Protein AF-A0A3T0KZZ9-F1 (afdb_monomer)

pLDDT: mean 88.9, std 12.81, range [31.3, 98.31]

Radius of gyration: 21.81 Å; Cα contacts (8 Å, |Δi|>4): 397; chains: 1; bounding box: 50×49×60 Å

Foldseek 3Di:
DVVVCQQPPPWWKFKAFLVLDTPDTHPNVVVVCVPFPSVVVVVVLVVPEDPDADKDKDQPWDDTPPAIFRIKIWGDRDNTMIMITTHHCLPQQLADLPQWDWDDPVVLVVVLVVVLVVVDQAAEAEAEDPVQDTATANSVQVSVVSCVQSPPFRYKYWYKDWDDPRFRAYPNDTFTKIKIWIFTQDDDDDDDSNWDWDQDRRGIITIHGGHDDDPPPPPD

Sequence (220 aa):
MFEFWCEYDINPLIIFNEKGHIQYCNQEAEIFLSYVNKKEVYEFVINNAPANPGIKTEFKHVKFKDFEFNGYSIGYKDDTNVGIRFFINTNTHSIELTELEEIDLSMLLNFAIEYSTLKQNITITTMFDPSIPTILVHKKALLDIIFDMLENQKEAIISTKINVGEYIKINDKKYQIIEIGIKTKPHKTIKSPYFEILNKDDGYIIKIPLIKEIDENNNT

Structure (mmCIF, N/CA/C/O backbone):
data_AF-A0A3T0KZZ9-F1
#
_entry.id   AF-A0A3T0KZZ9-F1
#
loop_
_atom_site.group_PDB
_atom_site.id
_atom_site.type_symbol
_atom_site.label_atom_id
_atom_site.label_alt_id
_atom_site.label_comp_id
_atom_site.label_asym_id
_atom_site.label_entity_id
_atom_site.label_seq_id
_atom_site.pdbx_PDB_ins_code
_atom_site.Cartn_x
_atom_site.Cartn_y
_atom_site.Cartn_z
_atom_site.occupancy
_atom_site.B_iso_or_equiv
_atom_site.auth_seq_id
_atom_site.auth_comp_id
_atom_site.auth_asym_id
_atom_site.auth_atom_id
_atom_site.pdbx_PDB_model_num
ATOM 1 N N . MET A 1 1 ? 29.201 -1.721 -11.918 1.00 73.88 1 MET A N 1
ATOM 2 C CA . MET A 1 1 ? 28.472 -0.506 -11.483 1.00 73.88 1 MET A CA 1
ATOM 3 C C . MET A 1 1 ? 27.083 -0.445 -12.108 1.00 73.88 1 MET A C 1
ATOM 5 O O . MET A 1 1 ? 26.139 -0.370 -11.351 1.00 73.88 1 MET A O 1
ATOM 9 N N . PHE A 1 2 ? 26.924 -0.533 -13.436 1.00 81.69 2 PHE A N 1
ATOM 10 C CA . PHE A 1 2 ? 25.593 -0.542 -14.076 1.00 81.69 2 PHE A CA 1
ATOM 11 C C . PHE A 1 2 ? 24.700 -1.708 -13.618 1.00 81.69 2 PHE A C 1
ATOM 13 O O . PHE A 1 2 ? 23.613 -1.467 -13.116 1.00 81.69 2 PHE A O 1
ATOM 20 N N . GLU A 1 3 ? 25.198 -2.946 -13.692 1.00 83.75 3 GLU A N 1
ATOM 21 C CA . GLU A 1 3 ? 24.460 -4.143 -13.245 1.00 83.75 3 GLU A CA 1
ATOM 22 C C . GLU A 1 3 ? 24.047 -4.061 -11.773 1.00 83.75 3 GLU A C 1
ATOM 24 O O . GLU A 1 3 ? 22.947 -4.460 -11.431 1.00 83.75 3 GLU A O 1
ATOM 29 N N . PHE A 1 4 ? 24.876 -3.453 -10.917 1.00 86.44 4 PHE A N 1
ATOM 30 C CA . PHE A 1 4 ? 24.526 -3.194 -9.518 1.00 86.44 4 PHE A CA 1
ATOM 31 C C . PHE A 1 4 ? 23.282 -2.299 -9.401 1.00 86.44 4 PHE A C 1
ATOM 33 O O . PHE A 1 4 ? 22.388 -2.593 -8.622 1.00 86.44 4 PHE A O 1
ATOM 40 N N . TRP A 1 5 ? 23.177 -1.232 -10.199 1.00 88.12 5 TRP A N 1
ATOM 41 C CA . TRP A 1 5 ? 21.977 -0.386 -10.201 1.00 88.12 5 TRP A CA 1
ATOM 42 C C . TRP A 1 5 ? 20.747 -1.101 -10.766 1.00 88.12 5 TRP A C 1
ATOM 44 O O . TRP A 1 5 ? 19.643 -0.839 -10.302 1.00 88.12 5 TRP A O 1
ATOM 54 N N . CYS A 1 6 ? 20.925 -1.993 -11.744 1.00 89.81 6 CYS A N 1
ATOM 55 C CA . CYS A 1 6 ? 19.838 -2.826 -12.263 1.00 89.81 6 CYS A CA 1
ATOM 56 C C . CYS A 1 6 ? 19.341 -3.829 -11.215 1.00 89.81 6 CYS A C 1
ATOM 58 O O . CYS A 1 6 ? 18.134 -4.009 -11.066 1.00 89.81 6 CYS A O 1
ATOM 60 N N . GLU A 1 7 ? 20.269 -4.428 -10.470 1.00 90.94 7 GLU A N 1
ATOM 61 C CA . GLU A 1 7 ? 19.987 -5.440 -9.456 1.00 90.94 7 GLU A CA 1
ATOM 62 C C . GLU A 1 7 ? 19.121 -4.902 -8.316 1.00 90.94 7 GLU A C 1
ATOM 64 O O . GLU A 1 7 ? 18.216 -5.587 -7.851 1.00 90.94 7 GLU A O 1
ATOM 69 N N . TYR A 1 8 ? 19.370 -3.652 -7.918 1.00 85.00 8 TYR A N 1
ATOM 70 C CA . TYR A 1 8 ? 18.653 -2.962 -6.844 1.00 85.00 8 TYR A CA 1
ATOM 71 C C . TYR A 1 8 ? 17.553 -2.006 -7.346 1.00 85.00 8 TYR A C 1
ATOM 73 O O . TYR A 1 8 ? 17.064 -1.172 -6.580 1.00 85.00 8 TYR A O 1
ATOM 81 N N . ASP A 1 9 ? 17.156 -2.081 -8.622 1.00 86.38 9 ASP A N 1
ATOM 82 C CA . ASP A 1 9 ? 15.969 -1.366 -9.104 1.00 86.38 9 ASP A CA 1
ATOM 83 C C . ASP A 1 9 ? 14.708 -2.018 -8.523 1.00 86.38 9 ASP A C 1
ATOM 85 O O . ASP A 1 9 ? 14.497 -3.219 -8.664 1.00 86.38 9 ASP A O 1
ATOM 89 N N . ILE A 1 10 ? 13.837 -1.207 -7.923 1.00 84.81 10 ILE A N 1
ATOM 90 C CA . ILE A 1 10 ? 12.548 -1.642 -7.359 1.00 84.81 10 ILE A CA 1
ATOM 91 C C . ILE A 1 10 ? 11.560 -2.141 -8.426 1.00 84.81 10 ILE A C 1
ATOM 93 O O . ILE A 1 10 ? 10.501 -2.674 -8.112 1.00 84.81 10 ILE A O 1
ATOM 97 N N . ASN A 1 11 ? 11.853 -1.893 -9.700 1.00 92.69 11 ASN A N 1
ATOM 98 C CA . ASN A 1 11 ? 11.039 -2.317 -10.825 1.00 92.69 11 ASN A CA 1
ATOM 99 C C . ASN A 1 11 ? 11.545 -3.664 -11.354 1.00 92.69 11 ASN A C 1
ATOM 101 O O . ASN A 1 11 ? 12.727 -3.749 -11.702 1.00 92.69 11 ASN A O 1
ATOM 105 N N . PRO A 1 12 ? 10.678 -4.686 -11.504 1.00 95.94 12 PRO A N 1
ATOM 106 C CA . PRO A 1 12 ? 11.061 -5.938 -12.141 1.00 95.94 12 PRO A CA 1
ATOM 107 C C . PRO A 1 12 ? 11.638 -5.694 -13.537 1.00 95.94 12 PRO A C 1
ATOM 109 O O . PRO A 1 12 ? 10.966 -5.140 -14.414 1.00 95.94 12 PRO A O 1
ATOM 112 N N . LEU A 1 13 ? 12.883 -6.118 -13.739 1.00 98.00 13 LEU A N 1
ATOM 113 C CA . LEU A 1 13 ? 13.616 -6.018 -14.995 1.00 98.00 13 LEU A CA 1
ATOM 114 C C . LEU A 1 13 ? 13.986 -7.423 -15.465 1.00 98.00 13 LEU A C 1
ATOM 116 O O . LEU A 1 13 ? 14.644 -8.163 -14.741 1.00 98.00 13 LEU A O 1
ATOM 120 N N . ILE A 1 14 ? 13.585 -7.782 -16.684 1.00 98.31 14 ILE A N 1
ATOM 121 C CA . ILE A 1 14 ? 13.868 -9.087 -17.291 1.00 98.31 14 ILE A CA 1
ATOM 122 C C . ILE A 1 14 ? 14.439 -8.875 -18.689 1.00 98.31 14 ILE A C 1
ATOM 124 O O . ILE A 1 14 ? 13.895 -8.097 -19.468 1.00 98.31 14 ILE A O 1
ATOM 128 N N . ILE A 1 15 ? 15.501 -9.599 -19.028 1.00 97.75 15 ILE A N 1
ATOM 129 C CA . ILE A 1 15 ? 16.064 -9.685 -20.376 1.00 97.75 15 ILE A CA 1
ATOM 130 C C . ILE A 1 15 ? 15.914 -11.121 -20.862 1.00 97.75 15 ILE A C 1
ATOM 132 O O . ILE A 1 15 ? 16.422 -12.056 -20.241 1.00 97.75 15 ILE A O 1
ATOM 136 N N . PHE A 1 16 ? 15.234 -11.286 -21.990 1.00 98.31 16 PHE A N 1
ATOM 137 C CA . PHE A 1 16 ? 15.092 -12.551 -22.692 1.00 98.31 16 PHE A CA 1
ATOM 138 C C . PHE A 1 16 ? 15.983 -12.584 -23.926 1.00 98.31 16 PHE A C 1
ATOM 140 O O . PHE A 1 16 ? 16.194 -11.553 -24.562 1.00 98.31 16 PHE A O 1
ATOM 147 N N . ASN A 1 17 ? 16.421 -13.779 -24.309 1.00 97.06 17 ASN A N 1
ATOM 148 C CA . ASN A 1 17 ? 16.940 -14.018 -25.649 1.00 97.06 17 ASN A CA 1
ATOM 149 C C . ASN A 1 17 ? 15.808 -14.299 -26.658 1.00 97.06 17 ASN A C 1
ATOM 151 O O . ASN A 1 17 ? 14.630 -14.407 -26.298 1.00 97.06 17 ASN A O 1
ATOM 155 N N . GLU A 1 18 ? 16.171 -14.509 -27.920 1.00 92.38 18 GLU A N 1
ATOM 156 C CA . GLU A 1 18 ? 15.263 -14.793 -29.037 1.00 92.38 18 GLU A CA 1
ATOM 157 C C . GLU A 1 18 ? 14.467 -16.104 -28.897 1.00 92.38 18 GLU A C 1
ATOM 159 O O . GLU A 1 18 ? 13.503 -16.339 -29.621 1.00 92.38 18 GLU A O 1
ATOM 164 N N . LYS A 1 19 ? 14.852 -16.967 -27.949 1.00 94.50 19 LYS A N 1
ATOM 165 C CA . LYS A 1 19 ? 14.177 -18.236 -27.630 1.00 94.50 19 LYS A CA 1
ATOM 166 C C . LYS A 1 19 ? 13.316 -18.147 -26.367 1.00 94.50 19 LYS A C 1
ATOM 168 O O . LYS A 1 19 ? 12.794 -19.162 -25.906 1.00 94.50 19 LYS A O 1
ATOM 173 N N . GLY A 1 20 ? 13.208 -16.966 -25.758 1.00 94.19 20 GLY A N 1
ATOM 174 C CA . GLY A 1 20 ? 12.490 -16.758 -24.500 1.00 94.19 20 GLY A CA 1
ATOM 175 C C . GLY A 1 20 ? 13.211 -17.310 -23.267 1.00 94.19 20 GLY A C 1
ATOM 176 O O . GLY A 1 20 ? 12.592 -17.542 -22.224 1.00 94.19 20 GLY A O 1
ATOM 177 N N . HIS A 1 21 ? 14.517 -17.569 -23.339 1.00 97.06 21 HIS A N 1
ATOM 178 C CA . HIS A 1 21 ? 15.335 -17.853 -22.158 1.00 97.06 21 HIS A CA 1
ATOM 179 C C . HIS A 1 21 ? 15.735 -16.546 -21.478 1.00 97.06 21 HIS A C 1
ATOM 181 O O . HIS A 1 21 ? 16.126 -15.603 -22.156 1.00 97.06 21 HIS A O 1
ATOM 187 N N . ILE A 1 22 ? 15.663 -16.503 -20.148 1.00 97.44 22 ILE A N 1
ATOM 188 C CA . ILE A 1 22 ? 16.111 -15.342 -19.378 1.00 97.44 22 ILE A CA 1
ATOM 189 C C . ILE A 1 22 ? 17.638 -15.306 -19.424 1.00 97.44 22 ILE A C 1
ATOM 191 O O . ILE A 1 22 ? 18.284 -16.284 -19.057 1.00 97.44 22 ILE A O 1
ATOM 195 N N . GLN A 1 23 ? 18.189 -14.199 -19.908 1.00 96.69 23 GLN A N 1
ATOM 196 C CA . GLN A 1 23 ? 19.617 -13.881 -19.847 1.00 96.69 23 GLN A CA 1
ATOM 197 C C . GLN A 1 23 ? 19.958 -13.116 -18.566 1.00 96.69 23 GLN A C 1
ATOM 199 O O . GLN A 1 23 ? 21.053 -13.260 -18.035 1.00 96.69 23 GLN A O 1
ATOM 204 N N . TYR A 1 24 ? 19.012 -12.314 -18.073 1.00 96.75 24 TYR A N 1
ATOM 205 C CA . TYR A 1 24 ? 19.144 -11.550 -16.840 1.00 96.75 24 TYR A CA 1
ATOM 206 C C . TYR A 1 24 ? 17.768 -11.251 -16.245 1.00 96.75 24 TYR A C 1
ATOM 208 O O . TYR A 1 24 ? 16.825 -10.947 -16.978 1.00 96.75 24 TYR A O 1
ATOM 216 N N . CYS A 1 25 ? 17.671 -11.288 -14.925 1.00 96.69 25 CYS A N 1
ATOM 217 C CA . CYS A 1 25 ? 16.593 -10.673 -14.170 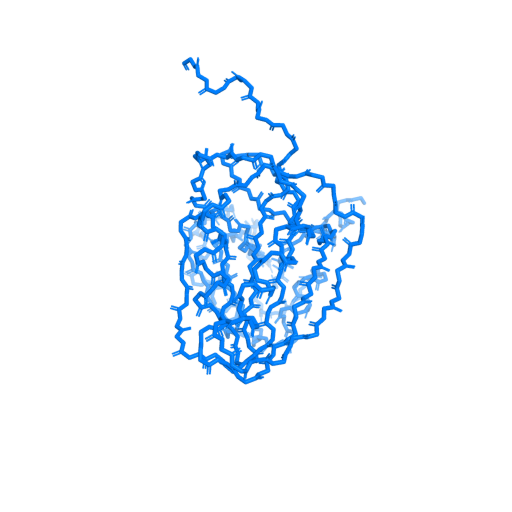1.00 96.69 25 CYS A CA 1
ATOM 218 C C . CYS A 1 25 ? 17.145 -10.147 -12.844 1.00 96.69 25 CYS A C 1
ATOM 220 O O . CYS A 1 25 ? 18.069 -10.746 -12.303 1.00 96.69 25 CYS A O 1
ATOM 222 N N . ASN A 1 26 ? 16.600 -9.036 -12.350 1.00 95.94 26 ASN A N 1
ATOM 223 C CA . ASN A 1 26 ? 16.930 -8.529 -11.016 1.00 95.94 26 ASN A CA 1
ATOM 224 C C . ASN A 1 26 ? 16.094 -9.229 -9.928 1.00 95.94 26 ASN A C 1
ATOM 226 O O . ASN A 1 26 ? 15.164 -9.976 -10.239 1.00 95.94 26 ASN A O 1
ATOM 230 N N . GLN A 1 27 ? 16.383 -8.947 -8.655 1.00 90.69 27 GLN A N 1
ATOM 231 C CA . GLN A 1 27 ? 15.726 -9.581 -7.498 1.00 90.69 27 GLN A CA 1
ATOM 232 C C . GLN A 1 27 ? 14.195 -9.473 -7.543 1.00 90.69 27 GLN A C 1
ATOM 234 O O . GLN A 1 27 ? 13.484 -10.457 -7.339 1.00 90.69 27 GLN A O 1
ATOM 239 N N . GLU A 1 28 ? 13.673 -8.295 -7.888 1.00 89.56 28 GLU A N 1
ATOM 240 C CA . GLU A 1 28 ? 12.228 -8.069 -7.998 1.00 89.56 28 GLU A CA 1
ATOM 241 C C . GLU A 1 28 ? 11.592 -8.919 -9.109 1.00 89.56 28 GLU A C 1
ATOM 243 O O . GLU A 1 28 ? 10.493 -9.460 -8.956 1.00 89.56 28 GLU A O 1
ATOM 248 N N . ALA A 1 29 ? 12.298 -9.098 -10.228 1.00 95.44 29 ALA A N 1
ATOM 249 C CA . ALA A 1 29 ? 11.864 -9.984 -11.296 1.00 95.44 29 ALA A CA 1
ATOM 250 C C . ALA A 1 29 ? 11.972 -11.472 -10.932 1.00 95.44 29 ALA A C 1
ATOM 252 O O . ALA A 1 29 ? 11.110 -12.243 -11.355 1.00 95.44 29 ALA A O 1
ATOM 253 N N . GLU A 1 30 ? 12.965 -11.892 -10.144 1.00 89.31 30 GLU A N 1
ATOM 254 C CA . GLU A 1 30 ? 13.044 -13.266 -9.626 1.00 89.31 30 GLU A CA 1
ATOM 255 C C . GLU A 1 30 ? 11.833 -13.600 -8.748 1.00 89.31 30 GLU A C 1
ATOM 257 O O . GLU A 1 30 ? 11.196 -14.641 -8.938 1.00 89.31 30 GLU A O 1
ATOM 262 N N . ILE A 1 31 ? 11.460 -12.688 -7.843 1.00 85.44 31 ILE A N 1
ATOM 263 C CA . ILE A 1 31 ? 10.264 -12.829 -7.004 1.00 85.44 31 ILE A CA 1
ATOM 264 C C . ILE A 1 31 ? 9.027 -12.936 -7.893 1.00 85.44 31 ILE A C 1
ATOM 266 O O . ILE A 1 31 ? 8.282 -13.909 -7.785 1.00 85.44 31 ILE A O 1
ATOM 270 N N . PHE A 1 32 ? 8.832 -11.996 -8.817 1.00 89.94 32 PHE A N 1
ATOM 271 C CA . PHE A 1 32 ? 7.718 -12.006 -9.766 1.00 89.94 32 PHE A CA 1
ATOM 272 C C . PHE A 1 32 ? 7.611 -13.331 -10.549 1.00 89.94 32 PHE A C 1
ATOM 274 O O . PHE A 1 32 ? 6.543 -13.951 -10.606 1.00 89.94 32 PHE A O 1
ATOM 281 N N . LEU A 1 33 ? 8.725 -13.815 -11.103 1.00 93.75 33 LEU A N 1
ATOM 282 C CA . LEU A 1 33 ? 8.785 -15.036 -11.914 1.00 93.75 33 LEU A CA 1
ATOM 283 C C . LEU A 1 33 ? 8.669 -16.331 -11.098 1.00 93.75 33 LEU A C 1
ATOM 285 O O . LEU A 1 33 ? 8.398 -17.384 -11.676 1.00 93.75 33 LEU A O 1
ATOM 289 N N . SER A 1 34 ? 8.820 -16.277 -9.772 1.00 88.06 34 SER A N 1
ATOM 290 C CA . SER A 1 34 ? 8.533 -17.424 -8.900 1.00 88.06 34 SER A CA 1
ATOM 291 C C . SER A 1 34 ? 7.031 -17.738 -8.812 1.00 88.06 34 SER A C 1
ATOM 293 O O . SER A 1 34 ? 6.650 -18.883 -8.565 1.00 88.06 34 SER A O 1
ATOM 295 N N . TYR A 1 35 ? 6.170 -16.751 -9.095 1.00 89.00 35 TYR A N 1
ATOM 296 C CA . TYR A 1 35 ? 4.712 -16.901 -9.099 1.00 89.00 35 TYR A CA 1
ATOM 297 C C . TYR A 1 35 ? 4.117 -16.889 -10.506 1.00 89.00 35 TYR A C 1
ATOM 299 O O . TYR A 1 35 ? 3.101 -17.549 -10.741 1.00 89.00 35 TYR A O 1
ATOM 307 N N . VAL A 1 36 ? 4.700 -16.142 -11.445 1.00 91.50 36 VAL A N 1
ATOM 308 C CA . VAL A 1 36 ? 4.144 -15.925 -12.789 1.00 91.50 36 VAL A CA 1
A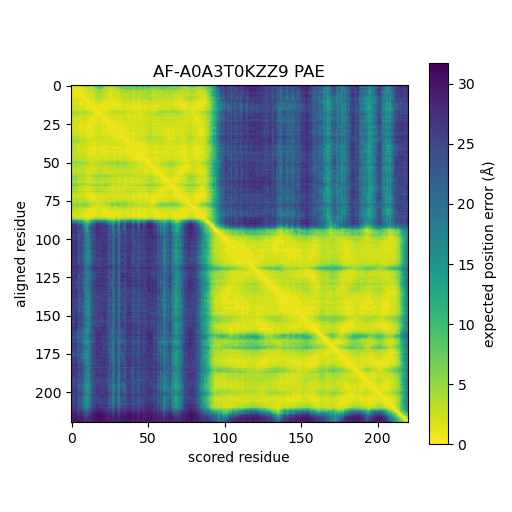TOM 309 C C . VAL A 1 36 ? 4.850 -16.787 -13.831 1.00 91.50 36 VAL A C 1
ATOM 311 O O . VAL A 1 36 ? 6.058 -16.998 -13.792 1.00 91.50 36 VAL A O 1
ATOM 314 N N . ASN A 1 37 ? 4.089 -17.309 -14.798 1.00 93.69 37 ASN A N 1
ATOM 315 C CA . ASN A 1 37 ? 4.657 -18.155 -15.838 1.00 93.69 37 ASN A CA 1
ATOM 316 C C . ASN A 1 37 ? 5.534 -17.325 -16.787 1.00 93.69 37 ASN A C 1
ATOM 318 O O . ASN A 1 37 ? 5.034 -16.498 -17.545 1.00 93.69 37 ASN A O 1
ATOM 322 N N . LYS A 1 38 ? 6.837 -17.622 -16.820 1.00 95.88 38 LYS A N 1
ATOM 323 C CA . LYS A 1 38 ? 7.804 -16.998 -17.736 1.00 95.88 38 LYS A CA 1
ATOM 324 C C . LYS A 1 38 ? 7.318 -16.935 -19.190 1.00 95.88 38 LYS A C 1
ATOM 326 O O . LYS A 1 38 ? 7.573 -15.951 -19.876 1.00 95.88 38 LYS A O 1
ATOM 331 N N . LYS A 1 39 ? 6.653 -17.989 -19.677 1.00 96.06 39 LYS A N 1
ATOM 332 C CA . LYS A 1 39 ? 6.177 -18.059 -21.065 1.00 96.06 39 LYS A CA 1
ATOM 333 C C . LYS A 1 39 ? 5.146 -16.966 -21.361 1.00 96.06 39 LYS A C 1
ATOM 335 O O . LYS A 1 39 ? 5.255 -16.309 -22.387 1.00 96.06 39 LYS A O 1
ATOM 340 N N . GLU A 1 40 ? 4.212 -16.748 -20.441 1.00 96.69 40 GLU A N 1
ATOM 341 C CA . GLU A 1 40 ? 3.184 -15.705 -20.540 1.00 96.69 40 GLU A CA 1
ATOM 342 C C . GLU A 1 40 ? 3.818 -14.307 -20.573 1.00 96.69 40 GLU A C 1
ATOM 344 O O . GLU A 1 40 ? 3.453 -13.468 -21.394 1.00 96.69 40 GLU A O 1
ATOM 349 N N . VAL A 1 41 ? 4.835 -14.081 -19.736 1.00 97.56 41 VAL A N 1
ATOM 350 C CA . VAL A 1 41 ? 5.591 -12.821 -19.718 1.00 97.56 41 VAL A CA 1
ATOM 351 C C . VAL A 1 41 ? 6.329 -12.612 -21.039 1.00 97.56 41 VAL A C 1
ATOM 353 O O . VAL A 1 41 ? 6.266 -11.529 -21.610 1.00 97.56 41 VAL A O 1
ATOM 356 N N . TYR A 1 42 ? 7.003 -13.636 -21.563 1.00 98.06 42 TYR A N 1
ATOM 357 C CA . TYR A 1 42 ? 7.717 -13.528 -22.835 1.00 98.06 42 TYR A CA 1
ATOM 358 C C . TYR A 1 42 ? 6.772 -13.246 -24.013 1.00 98.06 42 TYR A C 1
ATOM 360 O O . TYR A 1 42 ? 7.045 -12.362 -24.822 1.00 98.06 42 TYR A O 1
ATOM 368 N N . GLU A 1 43 ? 5.629 -13.933 -24.082 1.00 97.81 43 GLU A N 1
ATOM 369 C CA . GLU A 1 43 ? 4.594 -13.666 -25.090 1.00 97.81 43 GLU A CA 1
ATOM 370 C C . GLU A 1 43 ? 4.079 -12.223 -24.993 1.00 97.81 43 GLU A C 1
ATOM 372 O O . GLU A 1 43 ? 3.944 -11.541 -26.011 1.00 97.81 43 GLU A O 1
ATOM 377 N N . PHE A 1 44 ? 3.862 -11.718 -23.774 1.00 97.69 44 PHE A N 1
ATOM 378 C CA . PHE A 1 44 ? 3.517 -10.317 -23.549 1.00 97.69 44 PHE A CA 1
ATOM 379 C C . PHE A 1 44 ? 4.589 -9.362 -24.093 1.00 97.69 44 PHE A C 1
ATOM 381 O O . PHE A 1 44 ? 4.248 -8.383 -24.760 1.00 97.69 44 PHE A O 1
ATOM 388 N N . VAL A 1 45 ? 5.872 -9.650 -23.851 1.00 97.69 45 VAL A N 1
ATOM 389 C CA . VAL A 1 45 ? 6.993 -8.834 -24.339 1.00 97.69 45 VAL A CA 1
ATOM 390 C C . VAL A 1 45 ? 7.008 -8.766 -25.863 1.00 97.69 45 VAL A C 1
ATOM 392 O O . VAL A 1 45 ? 7.039 -7.670 -26.417 1.00 97.69 45 VAL A O 1
ATOM 395 N N . ILE A 1 46 ? 6.930 -9.909 -26.548 1.00 96.88 46 ILE A N 1
ATOM 396 C CA . ILE A 1 46 ? 6.973 -9.957 -28.017 1.00 96.88 46 ILE A CA 1
ATOM 397 C C . ILE A 1 46 ? 5.773 -9.235 -28.638 1.00 96.88 46 ILE A C 1
ATOM 399 O O . ILE A 1 46 ? 5.941 -8.471 -29.585 1.00 96.88 46 ILE A O 1
ATOM 403 N N . ASN A 1 47 ? 4.577 -9.402 -28.070 1.00 96.75 47 ASN A N 1
ATOM 404 C CA . ASN A 1 47 ? 3.361 -8.770 -28.588 1.00 96.75 47 ASN A CA 1
ATOM 405 C C . ASN A 1 47 ? 3.339 -7.243 -28.420 1.00 96.75 47 ASN A C 1
ATOM 407 O O . ASN A 1 47 ? 2.592 -6.563 -29.123 1.00 96.75 47 ASN A O 1
ATOM 411 N N . ASN A 1 48 ? 4.123 -6.700 -27.484 1.00 96.75 48 ASN A N 1
ATOM 412 C CA . ASN A 1 48 ? 4.109 -5.275 -27.151 1.00 96.75 48 ASN A CA 1
ATOM 413 C C . ASN A 1 48 ? 5.418 -4.546 -27.479 1.00 96.75 48 ASN A C 1
ATOM 415 O O . ASN A 1 48 ? 5.468 -3.320 -27.318 1.00 96.75 48 ASN A O 1
ATOM 419 N N . ALA A 1 49 ? 6.442 -5.259 -27.955 1.00 96.25 49 ALA A N 1
ATOM 420 C CA . ALA A 1 49 ? 7.720 -4.694 -28.371 1.00 96.25 49 ALA A CA 1
ATOM 421 C C . ALA A 1 49 ? 7.557 -3.644 -29.490 1.00 96.25 49 ALA A C 1
ATOM 423 O O . ALA A 1 49 ? 6.602 -3.702 -30.273 1.00 96.25 49 ALA A O 1
ATOM 424 N N . PRO A 1 50 ? 8.459 -2.645 -29.577 1.00 95.94 50 PRO A N 1
ATOM 425 C CA . PRO A 1 50 ? 8.472 -1.740 -30.722 1.00 95.94 50 PRO A CA 1
ATOM 426 C C . PRO A 1 50 ? 8.748 -2.505 -32.026 1.00 95.94 50 PRO A C 1
ATOM 428 O O . PRO A 1 50 ? 9.360 -3.562 -32.013 1.00 95.94 50 PRO A O 1
ATOM 431 N N . ALA A 1 51 ? 8.310 -1.968 -33.167 1.00 93.38 51 ALA A N 1
ATOM 432 C CA . ALA A 1 51 ? 8.573 -2.590 -34.471 1.00 93.38 51 ALA A CA 1
ATOM 433 C C . ALA A 1 51 ? 10.015 -2.375 -34.971 1.00 93.38 51 ALA A C 1
ATOM 435 O O . ALA A 1 51 ? 10.476 -3.092 -35.854 1.00 93.38 51 ALA A O 1
ATOM 436 N N . ASN A 1 52 ? 10.709 -1.368 -34.432 1.00 95.44 52 ASN A N 1
ATOM 437 C CA . ASN A 1 52 ? 12.091 -1.032 -34.765 1.00 95.44 52 ASN A CA 1
ATOM 438 C C . ASN A 1 52 ? 12.947 -1.014 -33.488 1.00 95.44 52 ASN A C 1
ATOM 440 O O . ASN A 1 52 ? 12.402 -0.706 -32.420 1.00 95.44 52 ASN A O 1
ATOM 444 N N . PRO A 1 53 ? 14.269 -1.265 -33.588 1.00 96.88 53 PRO A N 1
ATOM 445 C CA . PRO A 1 53 ? 15.178 -1.189 -32.450 1.00 96.88 53 PRO A CA 1
ATOM 446 C C . PRO A 1 53 ? 15.024 0.116 -31.668 1.00 96.88 53 PRO A C 1
ATOM 448 O O . PRO A 1 53 ? 14.964 1.206 -32.242 1.00 96.88 53 PRO A O 1
ATOM 451 N N . GLY A 1 54 ? 14.956 0.001 -30.347 1.00 96.06 54 GLY A N 1
ATOM 452 C CA . GLY A 1 54 ? 14.638 1.109 -29.457 1.00 96.06 54 GLY A CA 1
ATOM 453 C C . GLY A 1 54 ? 13.877 0.655 -28.220 1.00 96.06 54 GLY A C 1
ATOM 454 O O . GLY A 1 54 ? 13.815 -0.532 -27.904 1.00 96.06 54 GLY A O 1
ATOM 455 N N . ILE A 1 55 ? 13.308 1.624 -27.505 1.00 97.06 55 ILE A N 1
ATOM 456 C CA . ILE A 1 55 ? 12.508 1.400 -26.299 1.00 97.06 55 ILE A CA 1
ATOM 457 C C . ILE A 1 55 ? 11.121 1.995 -26.527 1.00 97.06 55 ILE A C 1
ATOM 459 O O . ILE A 1 55 ? 10.989 3.153 -26.921 1.00 97.06 55 ILE A O 1
ATOM 463 N N . LYS A 1 56 ? 10.090 1.203 -26.243 1.00 97.06 56 LYS A N 1
ATOM 464 C CA . LYS A 1 56 ? 8.693 1.619 -26.195 1.00 97.06 56 LYS A CA 1
ATOM 465 C C . LYS A 1 56 ? 8.221 1.576 -24.751 1.00 97.06 56 LYS A C 1
ATOM 467 O O . LYS A 1 56 ? 8.348 0.546 -24.094 1.00 97.06 56 LYS A O 1
ATOM 472 N N . THR A 1 57 ? 7.655 2.681 -24.285 1.00 95.12 57 THR A N 1
ATOM 473 C CA . THR A 1 57 ? 7.108 2.808 -22.934 1.00 95.12 57 THR A CA 1
ATOM 474 C C . THR A 1 57 ? 5.607 3.031 -23.010 1.00 95.12 57 THR A C 1
ATOM 476 O O . THR A 1 57 ? 5.157 3.928 -23.720 1.00 95.12 57 THR A O 1
ATOM 479 N N . GLU A 1 58 ? 4.842 2.240 -22.264 1.00 89.69 58 GLU A N 1
ATOM 480 C CA . GLU A 1 58 ? 3.394 2.385 -22.133 1.00 89.69 58 GLU A CA 1
ATOM 481 C C . GLU A 1 58 ? 3.002 2.491 -20.659 1.00 89.69 58 GLU A C 1
ATOM 483 O O . GLU A 1 58 ? 3.352 1.633 -19.852 1.00 89.69 58 GLU A O 1
ATOM 488 N N . PHE A 1 59 ? 2.228 3.521 -20.314 1.00 86.06 59 PHE A N 1
ATOM 489 C CA . PHE A 1 59 ? 1.604 3.682 -18.996 1.00 86.06 59 PHE A CA 1
ATOM 490 C C . PHE A 1 59 ? 0.198 3.082 -19.013 1.00 86.06 59 PHE A C 1
ATOM 492 O O . PHE A 1 59 ? -0.811 3.779 -18.920 1.00 86.06 59 PHE A O 1
ATOM 499 N N . LYS A 1 60 ? 0.146 1.771 -19.240 1.00 83.12 60 LYS A N 1
ATOM 500 C CA . LYS A 1 60 ? -1.080 0.981 -19.265 1.00 83.12 60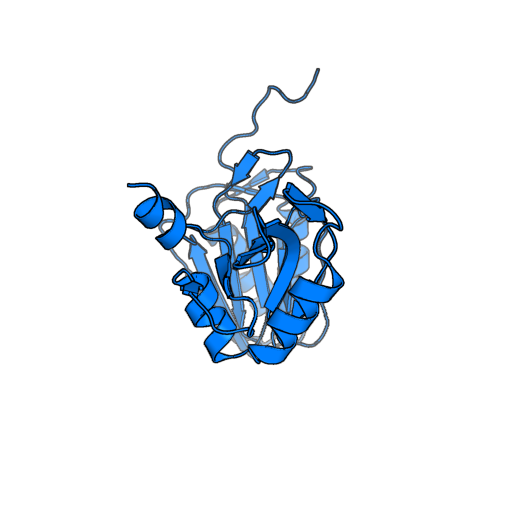 LYS A CA 1
ATOM 501 C C . LYS A 1 60 ? -1.038 -0.003 -18.108 1.00 83.12 60 LYS A C 1
ATOM 503 O O . LYS A 1 60 ? -0.025 -0.667 -17.915 1.00 83.12 60 LYS A O 1
ATOM 508 N N . HIS A 1 61 ? -2.143 -0.117 -17.377 1.00 84.38 61 HIS A N 1
ATOM 509 C CA . HIS A 1 61 ? -2.257 -1.098 -16.307 1.00 84.38 61 HIS A CA 1
ATOM 510 C C . HIS A 1 61 ? -2.122 -2.523 -16.866 1.00 84.38 61 HIS A C 1
ATOM 512 O O . HIS A 1 61 ? -2.816 -2.888 -17.821 1.00 84.38 61 HIS A O 1
ATOM 518 N N . VAL A 1 62 ? -1.232 -3.317 -16.271 1.00 89.38 62 VAL A N 1
ATOM 519 C CA . VAL A 1 62 ? -0.989 -4.718 -16.631 1.00 89.38 62 VAL A CA 1
ATOM 520 C C . VAL A 1 62 ? -1.054 -5.565 -15.374 1.00 89.38 62 VAL A C 1
ATOM 522 O O . VAL A 1 62 ? -0.488 -5.200 -14.346 1.00 89.38 62 VAL A O 1
ATOM 525 N N . LYS A 1 63 ? -1.722 -6.711 -15.478 1.00 90.00 63 LYS A N 1
ATOM 526 C CA . LYS A 1 63 ? -1.915 -7.638 -14.372 1.00 90.00 63 LYS A CA 1
ATOM 527 C C . LYS A 1 63 ? -1.456 -9.037 -14.756 1.00 90.00 63 LYS A C 1
ATOM 529 O O . LYS A 1 63 ? -1.869 -9.549 -15.793 1.00 90.00 63 LYS A O 1
ATOM 534 N N . PHE A 1 64 ? -0.658 -9.652 -13.890 1.00 89.19 64 PHE A N 1
ATOM 535 C CA . PHE A 1 64 ? -0.246 -11.050 -13.971 1.00 89.19 64 PHE A CA 1
ATOM 536 C C . PHE A 1 64 ? -0.514 -11.717 -12.623 1.00 89.19 64 PHE A C 1
ATOM 538 O O . PHE A 1 64 ? 0.204 -11.475 -11.652 1.00 89.19 64 PHE A O 1
ATOM 545 N N . LYS A 1 65 ? -1.545 -12.564 -12.547 1.00 85.94 65 LYS A N 1
ATOM 546 C CA . LYS A 1 65 ? -2.048 -13.098 -11.268 1.00 85.94 65 LYS A CA 1
ATOM 547 C C . LYS A 1 65 ? -2.315 -11.960 -10.268 1.00 85.94 65 LYS A C 1
ATOM 549 O O . LYS A 1 65 ? -3.138 -11.096 -10.561 1.00 85.94 65 LYS A O 1
ATOM 554 N N . ASP A 1 66 ? -1.610 -11.952 -9.139 1.00 79.12 66 ASP A N 1
ATOM 555 C CA . ASP A 1 66 ? -1.735 -10.963 -8.064 1.00 79.12 66 ASP A CA 1
ATOM 556 C C . ASP A 1 66 ? -0.766 -9.775 -8.220 1.00 79.12 66 ASP A C 1
ATOM 558 O O . ASP A 1 66 ? -0.791 -8.852 -7.410 1.00 79.12 66 ASP A O 1
ATOM 562 N N . PHE A 1 67 ? 0.078 -9.770 -9.261 1.00 81.50 67 PHE A N 1
ATOM 563 C CA . PHE A 1 67 ? 0.991 -8.667 -9.563 1.00 81.50 67 PHE A CA 1
ATOM 564 C C . PHE A 1 67 ? 0.327 -7.658 -10.495 1.00 81.50 67 PHE A C 1
ATOM 566 O O . PHE A 1 67 ? -0.173 -8.021 -11.562 1.00 81.50 67 PHE A O 1
ATOM 573 N N . GLU A 1 68 ? 0.376 -6.386 -10.112 1.00 84.56 68 GLU A N 1
ATOM 574 C CA . GLU A 1 68 ? -0.186 -5.269 -10.867 1.00 84.56 68 GLU A CA 1
ATOM 575 C C . GLU A 1 68 ? 0.876 -4.192 -11.114 1.00 84.56 68 GLU A C 1
ATOM 577 O O . GLU A 1 68 ? 1.594 -3.769 -10.205 1.00 84.56 68 GLU A O 1
ATOM 582 N N . PHE A 1 69 ? 0.956 -3.732 -12.360 1.00 87.38 69 PHE A N 1
ATOM 583 C CA . PHE A 1 69 ? 1.921 -2.744 -12.831 1.00 87.38 69 PHE A CA 1
ATOM 584 C C . PHE A 1 69 ? 1.191 -1.588 -13.520 1.00 87.38 69 PHE A C 1
ATOM 586 O O . PHE A 1 69 ? 0.227 -1.811 -14.251 1.00 87.38 69 PHE A O 1
ATOM 593 N N . ASN A 1 70 ? 1.666 -0.353 -13.340 1.00 85.06 70 ASN A N 1
ATOM 594 C CA . ASN A 1 70 ? 1.067 0.845 -13.959 1.00 85.06 70 ASN A CA 1
ATOM 595 C C . ASN A 1 70 ? 1.591 1.124 -15.372 1.00 85.06 70 ASN A C 1
ATOM 597 O O . ASN A 1 70 ? 1.165 2.070 -16.036 1.00 85.06 70 ASN A O 1
ATOM 601 N N . GLY A 1 71 ? 2.540 0.318 -15.826 1.00 90.00 71 GLY A N 1
ATOM 602 C CA . GLY A 1 71 ? 3.121 0.436 -17.142 1.00 90.00 71 GLY A CA 1
ATOM 603 C C . GLY A 1 71 ? 4.322 -0.469 -17.313 1.00 90.00 71 GLY A C 1
ATOM 604 O O . GLY A 1 71 ? 4.674 -1.256 -16.433 1.00 90.00 71 GLY A O 1
ATOM 605 N N . TYR A 1 72 ? 4.952 -0.343 -18.468 1.00 95.94 72 TYR A N 1
ATOM 606 C CA . TYR A 1 72 ? 6.154 -1.078 -18.816 1.00 95.94 72 TYR A CA 1
ATOM 607 C C . TYR A 1 72 ? 6.973 -0.313 -19.850 1.00 95.94 72 TYR A C 1
ATOM 609 O O . TYR A 1 72 ? 6.439 0.439 -20.668 1.00 95.94 72 TYR A O 1
ATOM 617 N N . SER A 1 73 ? 8.276 -0.572 -19.857 1.00 97.69 73 SER A N 1
ATOM 618 C CA . SER A 1 73 ? 9.149 -0.312 -20.998 1.00 97.69 73 SER A CA 1
ATOM 619 C C . SER A 1 73 ? 9.596 -1.635 -21.595 1.00 97.69 73 SER A C 1
ATOM 621 O O . SER A 1 73 ? 10.126 -2.471 -20.870 1.00 97.69 73 SER A O 1
ATOM 623 N N . ILE A 1 74 ? 9.434 -1.807 -22.905 1.00 98.31 74 ILE A N 1
ATOM 624 C CA . ILE A 1 74 ? 10.013 -2.921 -23.664 1.00 98.31 74 ILE A CA 1
ATOM 625 C C . ILE A 1 74 ? 11.015 -2.355 -24.657 1.00 98.31 74 ILE A C 1
ATOM 627 O O . ILE A 1 74 ? 10.719 -1.380 -25.347 1.00 98.31 74 ILE A O 1
ATOM 631 N N . GLY A 1 75 ? 12.191 -2.964 -24.760 1.00 97.31 75 GLY A N 1
ATOM 632 C CA . GLY A 1 75 ? 13.174 -2.527 -25.737 1.00 97.31 75 GLY A CA 1
ATOM 633 C C . GLY A 1 75 ? 14.187 -3.582 -26.128 1.00 97.31 75 GLY A C 1
ATOM 634 O O . GLY A 1 75 ? 14.422 -4.550 -25.410 1.00 97.31 75 GLY A O 1
ATOM 635 N N . TYR A 1 76 ? 14.788 -3.366 -27.289 1.00 97.50 76 TYR A N 1
ATOM 636 C CA . TYR A 1 76 ? 15.821 -4.215 -27.867 1.00 97.50 76 TYR A CA 1
ATOM 637 C C . TYR A 1 76 ? 16.739 -3.370 -28.751 1.00 97.50 76 TYR A C 1
ATOM 639 O O . TYR A 1 76 ? 16.355 -2.302 -29.236 1.00 97.50 76 TYR A O 1
ATOM 647 N N . LYS A 1 77 ? 17.977 -3.832 -28.930 1.00 95.19 77 LYS A N 1
ATOM 648 C CA . LYS A 1 77 ? 18.962 -3.199 -29.826 1.00 95.19 77 LYS A CA 1
ATOM 649 C C . LYS A 1 77 ? 19.101 -3.950 -31.149 1.00 95.19 77 LYS A C 1
ATOM 651 O O . LYS A 1 77 ? 19.421 -3.338 -32.161 1.00 95.19 77 LYS A O 1
ATOM 656 N N . ASP A 1 78 ? 18.859 -5.252 -31.108 1.00 93.38 78 ASP A N 1
ATOM 657 C CA . ASP A 1 78 ? 18.974 -6.210 -32.199 1.00 93.38 78 ASP A CA 1
ATOM 658 C C . ASP A 1 78 ? 18.059 -7.414 -31.904 1.00 93.38 78 ASP A C 1
ATOM 660 O O . ASP A 1 78 ? 17.390 -7.455 -30.868 1.00 93.38 78 ASP A O 1
ATOM 664 N N . ASP A 1 79 ? 18.047 -8.399 -32.798 1.00 89.69 79 ASP A N 1
ATOM 665 C CA . ASP A 1 79 ? 17.156 -9.560 -32.713 1.00 89.69 79 ASP A CA 1
ATOM 666 C C . ASP A 1 79 ? 17.634 -10.637 -31.720 1.00 89.69 79 ASP A C 1
ATOM 668 O O . ASP A 1 79 ? 17.065 -11.726 -31.674 1.00 89.69 79 ASP A O 1
ATOM 672 N N . THR A 1 80 ? 18.686 -10.376 -30.933 1.00 95.44 80 THR A N 1
ATOM 673 C CA . THR A 1 80 ? 19.229 -11.361 -29.982 1.00 95.44 80 THR A CA 1
ATOM 674 C C . THR A 1 80 ? 18.609 -11.250 -28.600 1.00 95.44 80 THR A C 1
ATOM 676 O O . THR A 1 80 ? 18.432 -12.263 -27.929 1.00 95.44 80 THR A O 1
ATOM 679 N N . ASN A 1 81 ? 18.282 -10.033 -28.155 1.00 96.81 81 ASN A N 1
ATOM 680 C CA . ASN A 1 81 ? 17.824 -9.785 -26.793 1.00 96.81 81 ASN A CA 1
ATOM 681 C C . ASN A 1 81 ? 16.704 -8.753 -26.745 1.00 96.81 81 ASN A C 1
ATOM 683 O O . ASN A 1 81 ? 16.821 -7.666 -27.308 1.00 96.81 81 ASN A O 1
ATOM 687 N N . VAL A 1 82 ? 15.669 -9.054 -25.963 1.00 97.88 82 VAL A N 1
ATOM 688 C CA . VAL A 1 82 ? 14.572 -8.134 -25.659 1.00 97.88 82 VAL A CA 1
ATOM 689 C C . VAL A 1 82 ? 14.392 -8.017 -24.152 1.00 97.88 82 VAL A C 1
ATOM 691 O O . VAL A 1 82 ? 14.324 -9.012 -23.430 1.00 97.88 82 VAL A O 1
ATOM 694 N N . GLY A 1 83 ? 14.348 -6.781 -23.668 1.00 97.69 83 GLY A N 1
ATOM 695 C CA . GLY A 1 83 ? 14.172 -6.457 -22.262 1.00 97.69 83 GLY A CA 1
ATOM 696 C C . GLY A 1 83 ? 12.785 -5.906 -21.973 1.00 97.69 83 GLY A C 1
ATOM 697 O O . GLY A 1 83 ? 12.216 -5.188 -22.796 1.00 97.69 83 GLY A O 1
ATOM 698 N N . ILE A 1 84 ? 12.278 -6.191 -20.779 1.00 98.25 84 ILE A N 1
ATOM 699 C CA . ILE A 1 84 ? 11.114 -5.534 -20.195 1.00 98.25 84 ILE A CA 1
ATOM 700 C C . ILE A 1 84 ? 11.431 -5.035 -18.791 1.00 98.25 84 ILE A C 1
ATOM 702 O O . ILE A 1 84 ? 12.007 -5.758 -17.983 1.00 98.25 84 ILE A O 1
ATOM 706 N N . ARG A 1 85 ? 11.020 -3.802 -18.504 1.00 97.69 85 ARG A N 1
ATOM 707 C CA . ARG A 1 85 ? 10.995 -3.216 -17.164 1.00 97.69 85 ARG A CA 1
ATOM 708 C C . ARG A 1 85 ? 9.552 -2.887 -16.819 1.00 97.69 85 ARG A C 1
ATOM 710 O O . ARG A 1 85 ? 8.961 -2.035 -17.481 1.00 97.69 85 ARG A O 1
ATOM 717 N N . PHE A 1 86 ? 8.987 -3.552 -15.822 1.00 95.56 86 PHE A N 1
ATOM 718 C CA . PHE A 1 86 ? 7.638 -3.263 -15.343 1.00 95.56 86 PHE A CA 1
ATOM 719 C C . PHE A 1 86 ? 7.658 -2.115 -14.346 1.00 95.56 86 PHE A C 1
ATOM 721 O O . PHE A 1 86 ? 8.489 -2.097 -13.449 1.00 95.56 86 PHE A O 1
ATOM 728 N N . PHE A 1 87 ? 6.729 -1.173 -14.467 1.00 90.81 87 PHE A N 1
ATOM 729 C CA . PHE A 1 87 ? 6.597 -0.102 -13.490 1.00 90.81 87 PHE A CA 1
ATOM 730 C C . PHE A 1 87 ? 5.683 -0.556 -12.374 1.00 90.81 87 PHE A C 1
ATOM 732 O O . PHE A 1 87 ? 4.465 -0.660 -12.563 1.00 90.81 87 PHE A O 1
ATOM 739 N N . ILE A 1 88 ? 6.283 -0.828 -11.216 1.00 81.31 88 ILE A N 1
ATOM 740 C CA . ILE A 1 88 ? 5.511 -1.131 -10.018 1.00 81.31 88 ILE A CA 1
ATOM 741 C C . ILE A 1 88 ? 4.537 0.004 -9.751 1.00 81.31 88 ILE A C 1
ATOM 743 O O . ILE A 1 88 ? 4.780 1.171 -10.083 1.00 81.31 88 ILE A O 1
ATOM 747 N N . ASN A 1 89 ? 3.408 -0.360 -9.165 1.00 65.19 89 ASN A N 1
ATOM 748 C CA . ASN A 1 89 ? 2.425 0.607 -8.753 1.00 65.19 89 ASN A CA 1
ATOM 749 C C . ASN A 1 89 ? 3.003 1.479 -7.623 1.00 65.19 89 ASN A C 1
ATOM 751 O O . ASN A 1 89 ? 2.829 1.196 -6.442 1.00 65.19 89 ASN A O 1
ATOM 755 N N . THR A 1 90 ? 3.704 2.561 -7.968 1.00 51.03 90 THR A N 1
ATOM 756 C CA . THR A 1 90 ? 3.848 3.691 -7.054 1.00 51.03 90 THR A CA 1
ATOM 757 C C . THR A 1 90 ? 2.527 4.420 -7.140 1.00 51.03 90 THR A C 1
ATOM 759 O O . THR A 1 90 ? 2.388 5.324 -7.962 1.00 51.03 90 THR A O 1
ATOM 762 N N . ASN A 1 91 ? 1.533 3.938 -6.403 1.00 46.78 91 ASN A N 1
ATOM 763 C CA . ASN A 1 91 ? 0.200 4.508 -6.375 1.00 46.78 91 ASN A CA 1
ATOM 764 C C . ASN A 1 91 ? 0.285 6.047 -6.372 1.00 46.78 91 ASN A C 1
ATOM 766 O O . ASN A 1 91 ? 0.607 6.665 -5.355 1.00 46.78 91 ASN A O 1
ATOM 770 N N . THR A 1 92 ? 0.015 6.676 -7.518 1.00 45.41 92 THR A N 1
ATOM 771 C CA . THR A 1 92 ? -0.336 8.093 -7.578 1.00 45.41 92 THR A CA 1
ATOM 772 C C . THR A 1 92 ? -1.805 8.146 -7.219 1.00 45.41 92 THR A C 1
ATOM 774 O O . THR A 1 92 ? -2.666 8.316 -8.079 1.00 45.41 92 THR A O 1
ATOM 777 N N . HIS A 1 93 ? -2.106 7.882 -5.951 1.00 52.44 93 HIS A N 1
ATOM 778 C CA . HIS A 1 93 ? -3.420 8.206 -5.443 1.00 52.44 93 HIS A CA 1
ATOM 779 C C . HIS A 1 93 ? -3.553 9.726 -5.510 1.00 52.44 93 HIS A C 1
ATOM 781 O O . HIS A 1 93 ? -2.686 10.453 -5.021 1.00 52.44 93 HIS A O 1
ATOM 787 N N . SER A 1 94 ? -4.639 10.211 -6.108 1.00 56.88 94 SER A N 1
ATOM 788 C CA . SER A 1 94 ? -5.105 11.575 -5.885 1.00 56.88 94 SER A CA 1
ATOM 789 C C . SER A 1 94 ? -5.639 11.650 -4.453 1.00 56.88 94 SER A C 1
ATOM 791 O O . SER A 1 94 ? -6.846 11.637 -4.236 1.00 56.88 94 SER A O 1
ATOM 793 N N . ILE A 1 95 ? -4.734 11.598 -3.474 1.00 71.31 95 ILE A N 1
ATOM 794 C CA . ILE A 1 95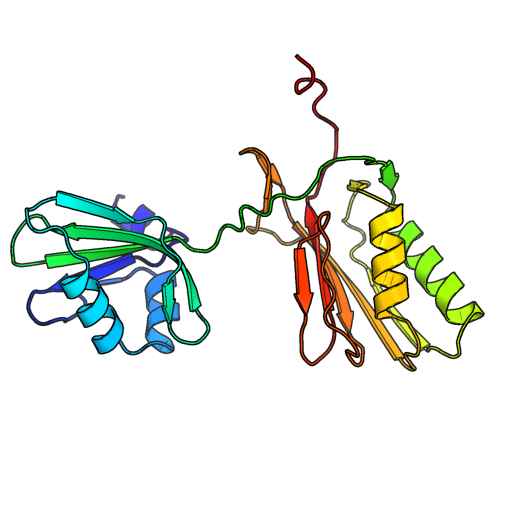 ? -5.071 11.861 -2.080 1.00 71.31 95 ILE A CA 1
ATOM 795 C C . ILE A 1 95 ? -5.309 13.358 -1.962 1.00 71.31 95 ILE A C 1
ATOM 797 O O . ILE A 1 95 ? -4.425 14.162 -2.269 1.00 71.31 95 ILE A O 1
ATOM 801 N N . GLU A 1 96 ? -6.506 13.724 -1.529 1.00 79.50 96 GLU A N 1
ATOM 802 C CA . GLU A 1 96 ? -6.836 15.113 -1.247 1.00 79.50 96 GLU A CA 1
ATOM 803 C C . GLU A 1 96 ? -6.111 15.564 0.031 1.00 79.50 96 GLU A C 1
ATOM 805 O O . GLU A 1 96 ? -6.293 14.996 1.107 1.00 79.50 96 GLU A O 1
ATOM 810 N N . LEU A 1 97 ? -5.263 16.590 -0.086 1.00 81.69 97 LEU A N 1
ATOM 811 C CA . LEU A 1 97 ? -4.561 17.219 1.039 1.00 81.69 97 LEU A CA 1
ATOM 812 C C . LEU A 1 97 ? -5.285 18.497 1.469 1.00 81.69 97 LEU A C 1
ATOM 814 O O . LEU A 1 97 ? -4.741 19.597 1.392 1.00 81.69 97 LEU A O 1
ATOM 818 N N . THR A 1 98 ? -6.538 18.347 1.884 1.00 83.94 98 THR A N 1
ATOM 819 C CA . THR A 1 98 ? -7.397 19.437 2.362 1.00 83.94 98 THR A CA 1
ATOM 820 C C . THR A 1 98 ? -7.778 19.213 3.819 1.00 83.94 98 THR A C 1
ATOM 822 O O . THR A 1 98 ? -7.801 18.076 4.282 1.00 83.94 98 THR A O 1
ATOM 825 N N . GLU A 1 99 ? -8.088 20.298 4.536 1.00 87.56 99 GLU A N 1
ATOM 826 C CA . GLU A 1 99 ? -8.576 20.242 5.928 1.00 87.56 99 GLU A CA 1
ATOM 827 C C . GLU A 1 99 ? -7.646 19.446 6.868 1.00 87.56 99 GLU A C 1
ATOM 829 O O . GLU A 1 99 ? -8.089 18.680 7.725 1.00 87.56 99 GLU A O 1
ATOM 834 N N . LEU A 1 100 ? -6.331 19.602 6.678 1.00 91.88 100 LEU A N 1
ATOM 835 C CA . LEU A 1 100 ? -5.333 18.921 7.494 1.00 91.88 100 LEU A CA 1
ATOM 836 C C . LEU A 1 100 ? -5.233 19.569 8.878 1.00 91.88 100 LEU A C 1
ATOM 838 O O . LEU A 1 100 ? -5.038 20.777 9.001 1.00 91.88 100 LEU A O 1
ATOM 842 N N . GLU A 1 101 ? -5.304 18.738 9.911 1.00 92.06 101 GLU A N 1
ATOM 843 C CA . GLU A 1 101 ? -5.112 19.119 11.306 1.00 92.06 101 GLU A CA 1
ATOM 844 C C . GLU A 1 101 ? -3.911 18.368 11.881 1.00 92.06 101 GLU A C 1
ATOM 846 O O . GLU A 1 101 ? -3.709 17.188 11.576 1.00 92.06 101 GLU A O 1
ATOM 851 N N . GLU A 1 102 ? -3.128 19.037 12.729 1.00 95.38 102 GLU A N 1
ATOM 852 C CA . GLU A 1 102 ? -2.061 18.376 13.478 1.00 95.38 102 GLU A CA 1
ATOM 853 C C . GLU A 1 102 ? -2.676 17.494 14.568 1.00 95.38 102 GLU A C 1
ATOM 855 O O . GLU A 1 102 ? -3.509 17.941 15.363 1.00 95.38 102 GLU A O 1
ATOM 860 N N . ILE A 1 103 ? -2.266 16.229 14.607 1.00 94.88 103 ILE A N 1
ATOM 861 C CA . ILE A 1 103 ? -2.724 15.262 15.600 1.00 94.88 103 ILE A CA 1
ATOM 862 C C . ILE A 1 103 ? -1.561 14.478 16.204 1.00 94.88 103 ILE A C 1
ATOM 864 O O . ILE A 1 103 ? -0.557 14.198 15.547 1.00 94.88 103 ILE A O 1
ATOM 868 N N . ASP A 1 104 ? -1.767 14.022 17.437 1.00 95.56 104 ASP A N 1
ATOM 869 C CA . ASP A 1 104 ? -1.115 12.828 17.966 1.00 95.56 104 ASP A CA 1
ATOM 870 C C . ASP A 1 104 ? -1.974 11.613 17.583 1.00 95.56 104 ASP A C 1
ATOM 872 O O . ASP A 1 104 ? -3.126 11.480 18.016 1.00 95.56 104 ASP A O 1
ATOM 876 N N . LEU A 1 105 ? -1.426 10.734 16.737 1.00 96.00 105 LEU A N 1
ATOM 877 C CA . LEU A 1 105 ? -2.157 9.576 16.226 1.00 96.00 105 LEU A CA 1
ATOM 878 C C . LEU A 1 105 ? -2.589 8.622 17.348 1.00 96.00 105 LEU A C 1
ATOM 880 O O . LEU A 1 105 ? -3.691 8.075 17.296 1.00 96.00 105 LEU A O 1
ATOM 884 N N . SER A 1 106 ? -1.757 8.440 18.374 1.00 94.88 106 SER A N 1
ATOM 885 C CA . SER A 1 106 ? -2.069 7.551 19.493 1.00 94.88 106 SER A CA 1
ATOM 886 C C . SER A 1 106 ? -3.237 8.092 20.320 1.00 94.88 106 SER A C 1
ATOM 888 O O . SER A 1 106 ? -4.148 7.340 20.666 1.00 94.88 106 SER A O 1
ATOM 890 N N . MET A 1 107 ? -3.272 9.407 20.559 1.00 95.94 107 MET A N 1
ATOM 891 C CA . MET A 1 107 ? -4.382 10.056 21.257 1.00 95.94 107 MET A CA 1
ATOM 892 C C . MET A 1 107 ? -5.684 9.960 20.459 1.00 95.94 107 MET A C 1
ATOM 894 O O . MET A 1 107 ? -6.728 9.649 21.034 1.00 95.94 107 MET A O 1
ATOM 898 N N . LEU A 1 108 ? -5.633 10.178 19.140 1.00 97.44 108 LEU A N 1
ATOM 899 C CA . LEU A 1 108 ? -6.817 10.065 18.284 1.00 97.44 108 LEU A CA 1
ATOM 900 C C . LEU A 1 108 ? -7.384 8.637 18.282 1.00 97.44 108 LEU A C 1
ATOM 902 O O . LEU A 1 108 ? -8.597 8.453 18.388 1.00 97.44 108 LEU A O 1
ATOM 906 N N . LEU A 1 109 ? -6.513 7.628 18.187 1.00 97.69 109 LEU A N 1
ATOM 907 C CA . LEU A 1 109 ? -6.918 6.224 18.226 1.00 97.69 109 LEU A CA 1
ATOM 908 C C . LEU A 1 109 ? -7.494 5.838 19.588 1.00 97.69 109 LEU A C 1
ATOM 910 O O . LEU A 1 109 ? -8.536 5.188 19.631 1.00 97.69 109 LEU A O 1
ATOM 914 N N . ASN A 1 110 ? -6.878 6.275 20.688 1.00 97.19 110 ASN A N 1
ATOM 915 C CA . ASN A 1 110 ? -7.419 6.052 22.031 1.00 97.19 110 ASN A CA 1
ATOM 916 C C . ASN A 1 110 ? -8.822 6.648 22.175 1.00 97.19 110 ASN A C 1
ATOM 918 O O . ASN A 1 110 ? -9.729 5.954 22.626 1.00 97.19 110 ASN A O 1
ATOM 922 N N . PHE A 1 111 ? -9.038 7.875 21.695 1.00 97.50 111 PHE A N 1
ATOM 923 C CA . PHE A 1 111 ? -10.371 8.475 21.668 1.00 97.50 111 PHE A CA 1
ATOM 924 C C . PHE A 1 111 ? -11.376 7.620 20.880 1.00 97.50 111 PHE A C 1
ATOM 926 O O . PHE A 1 111 ? -12.478 7.354 21.362 1.00 97.50 111 PHE A O 1
ATOM 933 N N . ALA A 1 112 ? -11.009 7.152 19.682 1.00 97.50 112 ALA A N 1
ATOM 934 C CA . ALA A 1 112 ? -11.896 6.324 18.867 1.00 97.50 112 ALA A CA 1
ATOM 935 C C . ALA A 1 112 ? -12.235 4.980 19.543 1.00 97.50 112 ALA A C 1
ATOM 937 O O . ALA A 1 112 ? -13.372 4.504 19.465 1.00 97.50 112 ALA A O 1
ATOM 938 N N . ILE A 1 113 ? -11.265 4.385 20.240 1.00 97.12 113 ILE A N 1
ATOM 939 C CA . ILE A 1 113 ? -11.423 3.147 21.013 1.00 97.12 113 ILE A CA 1
ATOM 940 C C . ILE A 1 113 ? -12.359 3.365 22.200 1.00 97.12 113 ILE A C 1
ATOM 942 O O . ILE A 1 113 ? -13.313 2.606 22.376 1.00 97.12 113 ILE A O 1
ATOM 946 N N . GLU A 1 114 ? -12.124 4.408 22.994 1.00 97.00 114 GLU A N 1
ATOM 947 C CA . GLU A 1 114 ? -12.965 4.761 24.142 1.00 97.00 114 GLU A CA 1
ATOM 948 C C . GLU A 1 114 ? -14.404 5.023 23.696 1.00 97.00 114 GLU A C 1
ATOM 950 O O . GLU A 1 114 ? -15.349 4.462 24.248 1.00 97.00 114 GLU A O 1
ATOM 955 N N . TYR A 1 115 ? -14.587 5.799 22.628 1.00 96.44 115 TYR A N 1
ATOM 956 C CA . TYR A 1 115 ? -15.908 6.058 22.071 1.00 96.44 115 TYR A CA 1
ATOM 957 C C . TYR A 1 115 ? -16.607 4.768 21.612 1.00 96.44 115 TYR A C 1
ATOM 959 O O . TYR A 1 115 ? -17.776 4.542 21.933 1.00 96.44 115 TYR A O 1
ATOM 967 N N . SER A 1 116 ? -15.892 3.896 20.897 1.00 95.62 116 SER A N 1
ATOM 968 C CA . SER A 1 116 ? -16.450 2.642 20.380 1.00 95.62 116 SER A CA 1
ATOM 969 C C . SER A 1 116 ? -16.832 1.686 21.510 1.00 95.62 116 SER A C 1
ATOM 971 O O . SER A 1 116 ? -17.918 1.118 21.488 1.00 95.62 116 SER A O 1
ATOM 973 N N . THR A 1 117 ? -15.987 1.546 22.530 1.00 95.00 117 THR A N 1
ATOM 974 C CA . THR A 1 117 ? -16.254 0.669 23.685 1.00 95.00 117 THR A CA 1
ATOM 975 C C . THR A 1 117 ? -17.401 1.178 24.564 1.00 95.00 117 THR A C 1
ATOM 977 O O . THR A 1 117 ? -18.113 0.378 25.166 1.00 95.00 117 THR A O 1
ATOM 980 N N . LEU A 1 118 ? -17.648 2.493 24.595 1.00 94.88 118 LEU A N 1
ATOM 981 C CA . LEU A 1 118 ? -18.820 3.084 25.252 1.00 94.88 118 LEU A CA 1
ATOM 982 C C . LEU A 1 118 ? -20.125 2.878 24.470 1.00 94.88 118 LEU A C 1
ATOM 984 O O . LEU A 1 118 ? -21.194 2.773 25.074 1.00 94.88 118 LEU A O 1
ATOM 988 N N . LYS A 1 119 ? -20.071 2.877 23.133 1.00 93.50 119 LYS A N 1
ATOM 989 C CA . LYS A 1 119 ? -21.263 2.781 22.272 1.00 93.50 119 LYS A CA 1
ATOM 990 C C . LYS A 1 119 ? -21.718 1.353 22.005 1.00 93.50 119 LYS A C 1
ATOM 992 O O . LYS A 1 119 ? -22.906 1.136 21.771 1.00 93.50 119 LYS A O 1
ATOM 997 N N . GLN A 1 120 ? -20.798 0.398 22.020 1.00 93.06 120 GLN A N 1
ATOM 998 C CA . GLN A 1 120 ? -21.060 -0.989 21.660 1.00 93.06 120 GLN A CA 1
ATOM 999 C C . GLN A 1 120 ? -20.198 -1.934 22.496 1.00 93.06 120 GLN A C 1
ATOM 1001 O O . GLN A 1 120 ? -19.123 -1.577 22.968 1.00 93.06 120 GLN A O 1
ATOM 1006 N N . ASN A 1 121 ? -20.668 -3.170 22.663 1.00 92.75 121 ASN A N 1
ATOM 1007 C CA . ASN A 1 121 ? -19.951 -4.197 23.413 1.00 92.75 121 ASN A CA 1
ATOM 1008 C C . ASN A 1 121 ? -18.837 -4.824 22.553 1.00 92.75 121 ASN A C 1
ATOM 1010 O O . ASN A 1 121 ? -18.985 -5.941 22.051 1.00 92.75 121 ASN A O 1
ATOM 1014 N N . ILE A 1 122 ? -17.757 -4.067 22.354 1.00 96.75 122 ILE A N 1
ATOM 1015 C CA . ILE A 1 122 ? -16.565 -4.459 21.599 1.00 96.75 122 ILE A CA 1
ATOM 1016 C C . ILE A 1 122 ? -15.358 -4.589 22.535 1.00 96.75 122 ILE A C 1
ATOM 1018 O O . ILE A 1 122 ? -15.154 -3.765 23.422 1.00 96.75 122 ILE A O 1
ATOM 1022 N N . THR A 1 123 ? -14.530 -5.611 22.320 1.00 96.81 123 THR A N 1
ATOM 1023 C CA . THR A 1 123 ? -13.215 -5.748 22.965 1.00 96.81 123 THR A CA 1
ATOM 1024 C C . THR A 1 123 ? -12.121 -5.326 21.990 1.00 96.81 123 THR A C 1
ATOM 1026 O O . THR A 1 123 ? -12.026 -5.884 20.899 1.00 96.81 123 THR A O 1
ATOM 1029 N N . ILE A 1 124 ? -11.283 -4.356 22.365 1.00 97.62 124 ILE A N 1
ATOM 1030 C CA . ILE A 1 124 ? -10.220 -3.843 21.490 1.00 97.62 124 ILE A CA 1
ATOM 1031 C C . ILE A 1 124 ? -8.853 -4.048 22.141 1.00 97.62 124 ILE A C 1
ATOM 1033 O O . ILE A 1 124 ? -8.643 -3.659 23.286 1.00 97.62 124 ILE A O 1
ATOM 1037 N N . THR A 1 125 ? -7.919 -4.641 21.395 1.00 97.38 125 THR A N 1
ATOM 1038 C CA . THR A 1 125 ? -6.499 -4.755 21.774 1.00 97.38 125 THR A CA 1
ATOM 1039 C C . THR A 1 125 ? -5.658 -3.818 20.916 1.00 97.38 125 THR A C 1
ATOM 1041 O O . THR A 1 125 ? -5.904 -3.706 19.715 1.00 97.38 125 THR A O 1
ATOM 1044 N N . THR A 1 126 ? -4.652 -3.164 21.498 1.00 96.81 126 THR A N 1
ATOM 1045 C CA . THR A 1 126 ? -3.818 -2.181 20.793 1.00 96.81 126 THR A CA 1
ATOM 1046 C C . THR A 1 126 ? -2.344 -2.568 20.742 1.00 96.81 126 THR A C 1
ATOM 1048 O O . THR A 1 126 ? -1.808 -3.181 21.663 1.00 96.81 126 THR A O 1
ATOM 1051 N N . MET A 1 127 ? -1.681 -2.196 19.647 1.00 95.06 127 MET A N 1
ATOM 1052 C CA . MET A 1 127 ? -0.229 -2.284 19.465 1.00 95.06 127 MET A CA 1
ATOM 1053 C C . MET A 1 127 ? 0.257 -1.034 18.730 1.00 95.06 127 MET A C 1
ATOM 1055 O O . MET A 1 127 ? 0.383 -1.032 17.505 1.00 95.06 127 MET A O 1
ATOM 1059 N N . PHE A 1 128 ? 0.458 0.057 19.466 1.00 94.75 128 PHE A N 1
ATOM 1060 C CA . PHE A 1 128 ? 0.877 1.326 18.873 1.00 94.75 128 PHE A CA 1
ATOM 1061 C C . PHE A 1 128 ? 2.393 1.461 18.841 1.00 94.75 128 PHE A C 1
ATOM 1063 O O . PHE A 1 128 ? 3.073 1.168 19.823 1.00 94.75 128 PHE A O 1
ATOM 1070 N N . ASP A 1 129 ? 2.901 1.942 17.713 1.00 90.06 129 ASP A N 1
ATOM 1071 C CA . ASP A 1 129 ? 4.286 2.351 17.544 1.00 90.06 129 ASP A CA 1
ATOM 1072 C C . ASP A 1 129 ? 4.489 3.762 18.138 1.00 90.06 129 ASP A C 1
ATOM 1074 O O . ASP A 1 129 ? 3.969 4.737 17.585 1.00 90.06 129 ASP A O 1
ATOM 1078 N N . PRO A 1 130 ? 5.233 3.904 19.256 1.00 88.50 130 PRO A N 1
ATOM 1079 C CA . PRO A 1 130 ? 5.442 5.191 19.918 1.00 88.50 130 PRO A CA 1
ATOM 1080 C C . PRO A 1 130 ? 6.415 6.108 19.161 1.00 88.50 130 PRO A C 1
ATOM 1082 O O . PRO A 1 130 ? 6.619 7.244 19.576 1.00 88.50 130 PRO A O 1
ATOM 1085 N N . SER A 1 131 ? 7.052 5.628 18.087 1.00 88.69 131 SER A N 1
ATOM 1086 C CA . SER A 1 131 ? 7.972 6.432 17.275 1.00 88.69 131 SER A CA 1
ATOM 1087 C C . SER A 1 131 ? 7.262 7.324 16.253 1.00 88.69 131 SER A C 1
ATOM 1089 O O . SER A 1 131 ? 7.904 8.186 15.647 1.00 88.69 131 SER A O 1
ATOM 1091 N N . ILE A 1 132 ? 5.948 7.141 16.066 1.00 91.69 132 ILE A N 1
ATOM 1092 C CA . ILE A 1 132 ? 5.133 7.972 15.179 1.00 91.69 132 ILE A CA 1
ATOM 1093 C C . ILE A 1 132 ? 5.064 9.395 15.755 1.00 91.69 132 ILE A C 1
ATOM 1095 O O . ILE A 1 132 ? 4.534 9.575 16.850 1.00 91.69 132 ILE A O 1
ATOM 1099 N N . PRO A 1 133 ? 5.599 10.409 15.047 1.00 91.62 133 PRO A N 1
ATOM 1100 C CA . PRO A 1 133 ? 5.537 11.797 15.499 1.00 91.62 133 PRO A CA 1
ATOM 1101 C C . PRO A 1 133 ? 4.116 12.360 15.342 1.00 91.62 133 PRO A C 1
ATOM 1103 O O . PRO A 1 133 ? 3.235 11.693 14.796 1.00 91.62 133 PRO A O 1
ATOM 1106 N N . THR A 1 134 ? 3.898 13.611 15.756 1.00 93.19 134 THR A N 1
ATOM 1107 C CA . THR A 1 134 ? 2.688 14.332 15.344 1.00 93.19 134 THR A CA 1
ATOM 1108 C C . THR A 1 134 ? 2.639 14.460 13.823 1.00 93.19 134 THR A C 1
ATOM 1110 O O . THR A 1 134 ? 3.672 14.571 13.149 1.00 93.19 134 THR A O 1
ATOM 1113 N N . ILE A 1 135 ? 1.429 14.365 13.274 1.00 94.19 135 ILE A N 1
ATOM 1114 C CA . ILE A 1 135 ? 1.188 14.353 11.829 1.00 94.19 135 ILE A CA 1
ATOM 1115 C C . ILE A 1 135 ? 0.040 15.273 11.457 1.00 94.19 135 ILE A C 1
ATOM 1117 O O . ILE A 1 135 ? -0.899 15.449 12.228 1.00 94.19 135 ILE A O 1
ATOM 1121 N N . LEU A 1 136 ? 0.090 15.792 10.237 1.00 94.31 136 LEU A N 1
ATOM 1122 C CA . LEU A 1 136 ? -1.006 16.506 9.601 1.00 94.31 136 LEU A CA 1
ATOM 1123 C C . LEU A 1 136 ? -1.876 15.519 8.822 1.00 94.31 136 LEU A C 1
ATOM 1125 O O . LEU A 1 136 ? -1.394 14.831 7.921 1.00 94.31 136 LEU A O 1
ATOM 1129 N N . VAL A 1 137 ? -3.162 15.448 9.163 1.00 94.69 137 VAL A N 1
ATOM 1130 C CA . VAL A 1 137 ? -4.108 14.514 8.539 1.00 94.69 137 VAL A CA 1
ATOM 1131 C C . VAL A 1 137 ? -5.518 15.097 8.497 1.00 94.69 137 VAL A C 1
ATOM 1133 O O . VAL A 1 137 ? -5.873 15.939 9.320 1.00 94.69 137 VAL A O 1
ATOM 1136 N N . HIS A 1 138 ? -6.362 14.609 7.588 1.00 95.12 138 HIS A N 1
ATOM 1137 C CA . HIS A 1 138 ? -7.793 14.906 7.618 1.00 95.12 138 HIS A CA 1
ATOM 1138 C C . HIS A 1 138 ? -8.468 14.154 8.781 1.00 95.12 138 HIS A C 1
ATOM 1140 O O . HIS A 1 138 ? -9.004 13.052 8.631 1.00 95.12 138 HIS A O 1
ATOM 1146 N N . LYS A 1 139 ? -8.429 14.752 9.975 1.00 94.88 139 LYS A N 1
ATOM 1147 C CA . LYS A 1 139 ? -8.815 14.127 11.251 1.00 94.88 139 LYS A CA 1
ATOM 1148 C C . LYS A 1 139 ? -10.237 13.568 11.257 1.00 94.88 139 LYS A C 1
ATOM 1150 O O . LYS A 1 139 ? -10.443 12.428 11.671 1.00 94.88 139 LYS A O 1
ATOM 1155 N N . LYS A 1 140 ? -11.212 14.356 10.789 1.00 95.12 140 LYS A N 1
ATOM 1156 C CA . LYS A 1 140 ? -12.619 13.933 10.725 1.00 95.12 140 LYS A CA 1
ATOM 1157 C C . LYS A 1 140 ? -12.794 12.677 9.865 1.00 95.12 140 LYS A C 1
ATOM 1159 O O . LYS A 1 140 ? -13.352 11.697 10.343 1.00 95.12 140 LYS A O 1
ATOM 1164 N N . ALA A 1 141 ? -12.258 12.685 8.644 1.00 95.75 141 ALA A N 1
ATOM 1165 C CA . ALA A 1 141 ? -12.346 11.541 7.744 1.00 95.75 141 ALA A CA 1
ATOM 1166 C C . ALA A 1 141 ? -11.703 10.282 8.344 1.00 95.75 141 ALA A C 1
ATOM 1168 O O . ALA A 1 141 ? -12.232 9.184 8.186 1.00 95.75 141 ALA A O 1
ATOM 1169 N N . LEU A 1 142 ? -10.579 10.432 9.054 1.00 97.31 142 LEU A N 1
ATOM 1170 C CA . LEU A 1 142 ? -9.911 9.309 9.709 1.00 97.31 142 LEU A CA 1
ATOM 1171 C C . LEU A 1 142 ? -10.789 8.691 10.805 1.00 97.31 142 LEU A C 1
ATOM 1173 O O . LEU A 1 142 ? -10.936 7.471 10.848 1.00 97.31 142 LEU A O 1
ATOM 1177 N N . LEU A 1 143 ? -11.405 9.520 11.653 1.00 97.69 143 LEU A N 1
ATOM 1178 C CA . LEU A 1 143 ? -12.342 9.054 12.678 1.00 97.69 143 LEU A CA 1
ATOM 1179 C C . LEU A 1 143 ? -13.565 8.368 12.069 1.00 97.69 143 LEU A C 1
ATOM 1181 O O . LEU A 1 143 ? -13.899 7.268 12.500 1.00 97.69 143 LEU A O 1
ATOM 1185 N N . ASP A 1 144 ? -14.190 8.983 11.061 1.00 96.81 144 ASP A N 1
ATOM 1186 C CA . ASP A 1 144 ? -15.370 8.431 10.388 1.00 96.81 144 ASP A CA 1
ATOM 1187 C C . ASP A 1 144 ? -15.073 7.023 9.843 1.00 96.81 144 ASP A C 1
ATOM 1189 O O . ASP A 1 144 ? -15.835 6.088 10.077 1.00 96.81 144 ASP A O 1
ATOM 1193 N N . ILE A 1 145 ? -13.911 6.840 9.207 1.00 97.31 145 ILE A N 1
ATOM 1194 C CA . ILE A 1 145 ? -13.469 5.545 8.674 1.00 97.31 145 ILE A CA 1
ATOM 1195 C C . ILE A 1 145 ? -13.189 4.527 9.784 1.00 97.31 145 ILE A C 1
ATOM 1197 O O . ILE A 1 145 ? -13.563 3.362 9.652 1.00 97.31 145 ILE A O 1
ATOM 1201 N N . ILE A 1 146 ? -12.538 4.933 10.877 1.00 97.81 146 ILE A N 1
ATOM 1202 C CA . ILE A 1 146 ? -12.260 4.030 12.003 1.00 97.81 146 ILE A CA 1
ATOM 1203 C C . ILE A 1 146 ? -13.567 3.577 12.658 1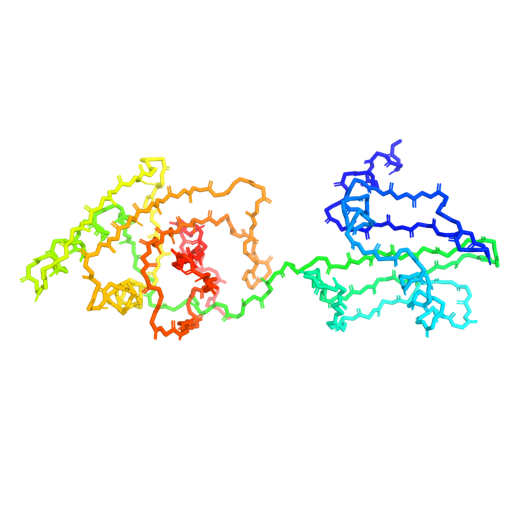.00 97.81 146 ILE A C 1
ATOM 1205 O O . ILE A 1 146 ? -13.733 2.387 12.923 1.00 97.81 146 ILE A O 1
ATOM 1209 N N . PHE A 1 147 ? -14.509 4.493 12.891 1.00 96.81 147 PHE A N 1
ATOM 1210 C CA . PHE A 1 147 ? -15.819 4.143 13.437 1.00 96.81 147 PHE A CA 1
ATOM 1211 C C . PHE A 1 147 ? -16.581 3.207 12.504 1.00 96.81 147 PHE A C 1
ATOM 1213 O O . PHE A 1 147 ? -17.110 2.198 12.966 1.00 96.81 147 PHE A O 1
ATOM 1220 N N . ASP A 1 148 ? -16.536 3.468 11.198 1.00 95.81 148 ASP A N 1
ATOM 1221 C CA . ASP A 1 148 ? -17.089 2.585 10.175 1.00 95.81 148 ASP A CA 1
ATOM 1222 C C . ASP A 1 148 ? -16.471 1.181 10.208 1.00 95.81 148 ASP A C 1
ATOM 1224 O O . ASP A 1 148 ? -17.183 0.203 10.013 1.00 95.81 148 ASP A O 1
ATOM 1228 N N . MET A 1 149 ? -15.163 1.053 10.446 1.00 96.56 149 MET A N 1
ATOM 1229 C CA . MET A 1 149 ? -14.475 -0.244 10.534 1.00 96.56 149 MET A CA 1
ATOM 1230 C C . MET A 1 149 ? -14.833 -1.020 11.803 1.00 96.56 149 MET A C 1
ATOM 1232 O O . MET A 1 149 ? -14.864 -2.252 11.780 1.00 96.56 149 MET A O 1
ATOM 1236 N N . LEU A 1 150 ? -15.087 -0.311 12.903 1.00 96.06 150 LEU A N 1
ATOM 1237 C CA . LEU A 1 150 ? -15.397 -0.894 14.208 1.00 96.06 150 LEU A CA 1
ATOM 1238 C C . LEU A 1 150 ? -16.895 -1.141 14.414 1.00 96.06 150 LEU A C 1
ATOM 1240 O O . LEU A 1 150 ? -17.262 -1.831 15.365 1.00 96.06 150 LEU A O 1
ATOM 1244 N N . GLU A 1 151 ? -17.761 -0.611 13.554 1.00 94.06 151 GLU A N 1
ATOM 1245 C CA . GLU A 1 151 ? -19.209 -0.721 13.695 1.00 94.06 151 GLU A CA 1
ATOM 1246 C C . GLU A 1 151 ? -19.672 -2.188 13.777 1.00 94.06 151 GLU A C 1
ATOM 1248 O O . GLU A 1 151 ? -19.319 -3.033 12.945 1.00 94.06 151 GLU A O 1
ATOM 1253 N N . ASN A 1 152 ? -20.480 -2.493 14.799 1.00 91.38 152 ASN A N 1
ATOM 1254 C CA . ASN A 1 152 ? -21.067 -3.810 15.061 1.00 91.38 152 ASN A CA 1
ATOM 1255 C C . ASN A 1 152 ? -20.044 -4.952 15.215 1.00 91.38 152 ASN A C 1
ATOM 1257 O O . ASN A 1 152 ? -20.395 -6.129 15.074 1.00 91.38 152 ASN A O 1
ATOM 1261 N N . GLN A 1 153 ? -18.786 -4.632 15.523 1.00 94.56 153 GLN A N 1
ATOM 1262 C CA . GLN A 1 153 ? -17.750 -5.629 15.774 1.00 94.56 153 GLN A CA 1
ATOM 1263 C C . GLN A 1 153 ? -17.743 -6.067 17.241 1.00 94.56 153 GLN A C 1
ATOM 1265 O O . GLN A 1 153 ? -18.014 -5.285 18.150 1.00 94.56 153 GLN A O 1
ATOM 1270 N N . LYS A 1 154 ? -17.420 -7.342 17.480 1.00 95.06 154 LYS A N 1
ATOM 1271 C CA . LYS A 1 154 ? -17.252 -7.892 18.839 1.00 95.06 154 LYS A CA 1
ATOM 1272 C C . LYS A 1 154 ? -15.819 -7.779 19.338 1.00 95.06 154 LYS A C 1
ATOM 1274 O O . LYS A 1 154 ? -15.592 -7.599 20.530 1.00 95.06 154 LYS A O 1
ATOM 1279 N N . GLU A 1 155 ? -14.867 -7.887 18.422 1.00 97.06 155 GLU A N 1
ATOM 1280 C CA . GLU A 1 155 ? -13.442 -7.841 18.710 1.00 97.06 155 GLU A CA 1
ATOM 1281 C C . GLU A 1 155 ? -12.691 -7.103 17.602 1.00 97.06 155 GLU A C 1
ATOM 1283 O O . GLU A 1 155 ? -13.053 -7.185 16.422 1.00 97.06 155 GLU A O 1
ATOM 1288 N N . ALA A 1 156 ? -11.646 -6.376 17.989 1.00 97.69 156 ALA A N 1
ATOM 1289 C CA . ALA A 1 156 ? -10.712 -5.774 17.053 1.00 97.69 156 ALA A CA 1
ATOM 1290 C C . ALA A 1 156 ? -9.293 -5.709 17.635 1.00 97.69 156 ALA A C 1
ATOM 1292 O O . ALA A 1 156 ? -9.101 -5.538 18.841 1.00 97.69 156 ALA A O 1
ATOM 1293 N N . ILE A 1 157 ? -8.290 -5.800 16.765 1.00 98.31 157 ILE A N 1
ATOM 1294 C CA . ILE A 1 157 ? -6.898 -5.477 17.090 1.00 98.31 157 ILE A CA 1
ATOM 1295 C C . ILE A 1 157 ? -6.498 -4.271 16.251 1.00 98.31 157 ILE A C 1
ATOM 1297 O O . ILE A 1 157 ? -6.559 -4.338 15.024 1.00 98.31 157 ILE A O 1
ATOM 1301 N N . ILE A 1 158 ? -6.081 -3.189 16.905 1.00 98.31 158 ILE A N 1
ATOM 1302 C CA . ILE A 1 158 ? -5.622 -1.967 16.243 1.00 98.31 158 ILE A CA 1
ATOM 1303 C C . ILE A 1 158 ? -4.116 -1.836 16.440 1.00 98.31 158 ILE A C 1
ATOM 1305 O O . ILE A 1 158 ? -3.627 -1.774 17.566 1.00 98.31 158 ILE A O 1
ATOM 1309 N N . SER A 1 159 ? -3.370 -1.772 15.346 1.00 97.69 159 SER A N 1
ATOM 1310 C CA . SER A 1 159 ? -1.915 -1.625 15.363 1.00 97.69 159 SER A CA 1
ATOM 1311 C C . SER A 1 159 ? -1.467 -0.456 14.506 1.00 97.69 159 SER A C 1
ATOM 1313 O O . SER A 1 159 ? -2.063 -0.224 13.455 1.00 97.69 159 SER A O 1
ATOM 1315 N N . THR A 1 160 ? -0.386 0.215 14.890 1.00 96.81 160 THR A N 1
ATOM 1316 C CA . THR A 1 160 ? 0.261 1.224 14.043 1.00 96.81 160 THR A CA 1
ATOM 1317 C C . THR A 1 160 ? 1.705 0.854 13.743 1.00 96.81 160 THR A C 1
ATOM 1319 O O . THR A 1 160 ? 2.353 0.180 14.542 1.00 96.81 160 THR A O 1
ATOM 1322 N N . LYS A 1 161 ? 2.207 1.272 12.579 1.00 92.88 161 LYS A N 1
ATOM 1323 C CA . LYS A 1 161 ? 3.633 1.198 12.234 1.00 92.88 161 LYS A CA 1
ATOM 1324 C C . LYS A 1 161 ? 4.008 2.247 11.199 1.00 92.88 161 LYS A C 1
ATOM 1326 O O . LYS A 1 161 ? 3.181 2.640 10.376 1.00 92.88 161 LYS A O 1
ATOM 1331 N N . ILE A 1 162 ? 5.274 2.641 11.202 1.00 85.56 162 ILE A N 1
ATOM 1332 C CA . ILE A 1 162 ? 5.882 3.395 10.105 1.00 85.56 162 ILE A CA 1
ATOM 1333 C C . ILE A 1 162 ? 6.515 2.403 9.123 1.00 85.56 162 ILE A C 1
ATOM 1335 O O . ILE A 1 162 ? 7.377 1.615 9.510 1.00 85.56 162 ILE A O 1
ATOM 1339 N N . ASN A 1 163 ? 6.143 2.454 7.842 1.00 74.81 163 ASN A N 1
ATOM 1340 C CA . ASN A 1 163 ? 6.842 1.674 6.820 1.00 74.81 163 ASN A CA 1
ATOM 1341 C C . ASN A 1 163 ? 8.133 2.403 6.409 1.00 74.81 163 ASN A C 1
ATOM 1343 O O . ASN A 1 163 ? 8.140 3.602 6.118 1.00 74.81 163 ASN A O 1
ATOM 1347 N N . VAL A 1 164 ? 9.249 1.674 6.373 1.00 65.62 164 VAL A N 1
ATOM 1348 C CA . VAL A 1 164 ? 10.550 2.176 5.907 1.00 65.62 164 VAL A CA 1
ATOM 1349 C C . VAL A 1 164 ? 10.792 1.647 4.496 1.00 65.62 164 VAL A C 1
ATOM 1351 O O . VAL A 1 164 ? 10.652 0.453 4.259 1.00 65.62 164 VAL A O 1
ATOM 1354 N N . GLY A 1 165 ? 11.142 2.528 3.557 1.00 53.06 165 GLY A N 1
ATOM 1355 C CA . GLY A 1 165 ? 11.393 2.174 2.151 1.00 53.06 165 GLY A CA 1
ATOM 1356 C C . GLY A 1 165 ? 10.171 2.294 1.234 1.00 53.06 165 GLY A C 1
ATOM 1357 O O . GLY A 1 165 ? 10.335 2.485 0.031 1.00 53.06 165 GLY A O 1
ATOM 1358 N N . GLU A 1 166 ? 8.961 2.293 1.791 1.00 66.06 166 GLU A N 1
ATOM 1359 C CA . GLU A 1 166 ? 7.731 2.588 1.053 1.00 66.06 166 GLU A CA 1
ATOM 1360 C C . GLU A 1 166 ? 7.350 4.070 1.159 1.00 66.06 166 GLU A C 1
ATOM 1362 O O . GLU A 1 166 ? 7.559 4.718 2.190 1.00 66.06 166 GLU A O 1
ATOM 1367 N N . TYR A 1 167 ? 6.763 4.611 0.091 1.00 73.94 167 TYR A N 1
ATOM 1368 C CA . TYR A 1 167 ? 6.278 5.986 0.052 1.00 73.94 167 TYR A CA 1
ATOM 1369 C C . TYR A 1 167 ? 4.987 6.110 -0.759 1.00 73.94 167 TYR A C 1
ATOM 1371 O O . TYR A 1 167 ? 4.795 5.419 -1.759 1.00 73.94 167 TYR A O 1
ATOM 1379 N N . ILE A 1 168 ? 4.136 7.055 -0.364 1.00 74.38 168 ILE A N 1
ATOM 1380 C CA . ILE A 1 168 ? 3.024 7.550 -1.180 1.00 74.38 168 ILE A CA 1
ATOM 1381 C C . ILE A 1 168 ? 3.514 8.792 -1.921 1.00 74.38 168 ILE A C 1
ATOM 1383 O O . ILE A 1 168 ? 4.158 9.666 -1.335 1.00 74.38 168 ILE A O 1
ATOM 1387 N N . LYS A 1 169 ? 3.230 8.873 -3.222 1.00 70.00 169 LYS A N 1
ATOM 1388 C CA . LYS A 1 169 ? 3.574 10.033 -4.045 1.00 70.00 169 LYS A CA 1
ATOM 1389 C C . LYS A 1 169 ? 2.329 10.899 -4.249 1.00 70.00 169 LYS A C 1
ATOM 1391 O O . LYS A 1 169 ? 1.388 10.452 -4.895 1.00 70.00 169 LYS A O 1
ATOM 1396 N N . ILE A 1 170 ? 2.346 12.128 -3.730 1.00 75.69 170 ILE A N 1
ATOM 1397 C CA . ILE A 1 170 ? 1.262 13.117 -3.863 1.00 75.69 170 ILE A CA 1
ATOM 1398 C C . ILE A 1 170 ? 1.865 14.389 -4.457 1.00 75.69 170 ILE A C 1
ATOM 1400 O O . ILE A 1 170 ? 2.854 14.889 -3.926 1.00 75.69 170 ILE A O 1
ATOM 1404 N N . ASN A 1 171 ? 1.305 14.895 -5.561 1.00 72.44 171 ASN A N 1
ATOM 1405 C CA . ASN A 1 171 ? 1.790 16.100 -6.259 1.00 72.44 171 ASN A CA 1
ATOM 1406 C C . ASN A 1 171 ? 3.316 16.094 -6.476 1.00 72.44 171 ASN A C 1
ATOM 1408 O O . ASN A 1 171 ? 4.025 17.028 -6.118 1.00 72.44 171 ASN A O 1
ATOM 1412 N N . ASP A 1 172 ? 3.832 14.975 -6.987 1.00 70.50 172 ASP A N 1
ATOM 1413 C CA . ASP A 1 172 ? 5.259 14.706 -7.194 1.00 70.50 172 ASP A CA 1
ATOM 1414 C C . ASP A 1 172 ? 6.174 14.649 -5.958 1.00 70.50 172 ASP A C 1
ATOM 1416 O O . ASP A 1 172 ? 7.330 14.230 -6.078 1.00 70.50 172 ASP A O 1
ATOM 1420 N N . LYS A 1 173 ? 5.653 14.910 -4.757 1.00 74.69 173 LYS A N 1
ATOM 1421 C CA . LYS A 1 173 ? 6.373 14.759 -3.490 1.00 74.69 173 LYS A CA 1
ATOM 1422 C C . LYS A 1 173 ? 6.160 13.362 -2.903 1.00 74.69 173 LYS A C 1
ATOM 1424 O O . LYS A 1 173 ? 5.059 12.814 -2.923 1.00 74.69 173 LYS A O 1
ATOM 1429 N N . LYS A 1 174 ? 7.241 12.756 -2.403 1.00 77.75 174 LYS A N 1
ATOM 1430 C CA . LYS A 1 174 ? 7.215 11.448 -1.733 1.00 77.75 174 LYS A CA 1
ATOM 1431 C C . LYS A 1 174 ? 7.027 11.645 -0.232 1.00 77.75 174 LYS A C 1
ATOM 1433 O O . LYS A 1 174 ? 7.800 12.372 0.388 1.00 77.75 174 LYS A O 1
ATOM 1438 N N . TYR A 1 175 ? 6.057 10.945 0.336 1.00 83.69 175 TYR A N 1
ATOM 1439 C CA . TYR A 1 175 ? 5.773 10.919 1.765 1.00 83.69 175 TYR A CA 1
ATOM 1440 C C . TYR A 1 175 ? 5.954 9.500 2.287 1.00 83.69 175 TYR A C 1
ATOM 1442 O O . TYR A 1 175 ? 5.494 8.547 1.660 1.00 83.69 175 TYR A O 1
ATOM 1450 N N . GLN A 1 176 ? 6.613 9.355 3.434 1.00 82.12 176 GLN A N 1
ATOM 1451 C CA . GLN A 1 176 ? 6.680 8.071 4.131 1.00 82.12 176 GLN A CA 1
ATOM 1452 C C . GLN A 1 176 ? 5.270 7.615 4.535 1.00 82.12 176 GLN A C 1
ATOM 1454 O O . GLN A 1 176 ? 4.385 8.448 4.713 1.00 82.12 176 GLN A O 1
ATOM 1459 N N . ILE A 1 177 ? 5.050 6.309 4.671 1.00 87.44 177 ILE A N 1
ATOM 1460 C CA . ILE A 1 177 ? 3.730 5.751 4.984 1.00 87.44 177 ILE A CA 1
ATOM 1461 C C . ILE A 1 177 ? 3.636 5.396 6.466 1.00 87.44 177 ILE A C 1
ATOM 1463 O O . ILE A 1 177 ? 4.505 4.709 7.006 1.00 87.44 177 ILE A O 1
ATOM 1467 N N . ILE A 1 178 ? 2.541 5.813 7.094 1.00 93.62 178 ILE A N 1
ATOM 1468 C CA . ILE A 1 178 ? 2.060 5.263 8.360 1.00 93.62 178 ILE A CA 1
ATOM 1469 C C . ILE A 1 178 ? 0.925 4.298 8.045 1.00 93.62 178 ILE A C 1
ATOM 1471 O O . ILE A 1 178 ? -0.002 4.647 7.315 1.00 93.62 178 ILE A O 1
ATOM 1475 N N . GLU A 1 179 ? 0.978 3.099 8.610 1.00 94.62 179 GLU A N 1
ATOM 1476 C CA . GLU A 1 179 ? -0.117 2.141 8.535 1.00 94.62 179 GLU A CA 1
ATOM 1477 C C . GLU A 1 179 ? -0.869 2.071 9.856 1.00 94.62 179 GLU A C 1
ATOM 1479 O O . GLU A 1 179 ? -0.262 1.931 10.917 1.00 94.62 179 GLU A O 1
ATOM 1484 N N . ILE A 1 180 ? -2.197 2.093 9.767 1.00 97.94 180 ILE A N 1
ATOM 1485 C CA . ILE A 1 180 ? -3.100 1.671 10.834 1.00 97.94 180 ILE A CA 1
ATOM 1486 C C . ILE A 1 180 ? -3.741 0.363 10.377 1.00 97.94 180 ILE A C 1
ATOM 1488 O O . ILE A 1 180 ? -4.539 0.341 9.440 1.00 97.94 180 ILE A O 1
ATOM 1492 N N . GLY A 1 181 ? -3.369 -0.736 11.021 1.00 97.62 181 GLY A N 1
ATOM 1493 C CA . GLY A 1 181 ? -3.995 -2.037 10.824 1.00 97.62 181 GLY A CA 1
ATOM 1494 C C . GLY A 1 181 ? -5.157 -2.210 11.792 1.00 97.62 181 GLY A C 1
ATOM 1495 O O . GLY A 1 181 ? -4.965 -2.066 12.995 1.00 97.62 181 GLY A O 1
ATOM 1496 N N . ILE A 1 182 ? -6.339 -2.541 11.280 1.00 98.06 182 ILE A N 1
ATOM 1497 C CA . ILE A 1 182 ? -7.517 -2.885 12.081 1.00 98.06 182 ILE A CA 1
ATOM 1498 C C . ILE A 1 182 ? -7.922 -4.305 11.710 1.00 98.06 182 ILE A C 1
ATOM 1500 O O . ILE A 1 182 ? -8.590 -4.523 10.700 1.00 98.06 182 ILE A O 1
ATOM 1504 N N . LYS A 1 183 ? -7.503 -5.280 12.519 1.00 97.81 183 LYS A N 1
ATOM 1505 C CA . LYS A 1 183 ? -7.937 -6.671 12.368 1.00 97.81 183 LYS A CA 1
ATOM 1506 C C . LYS A 1 183 ? -9.273 -6.860 13.050 1.00 97.81 183 LYS A C 1
ATOM 1508 O O . LYS A 1 183 ? -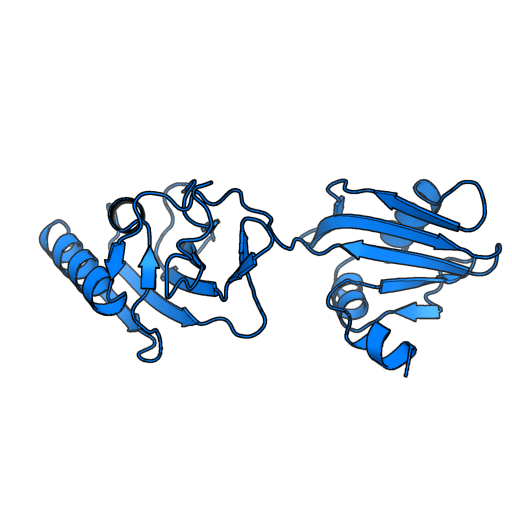9.390 -6.644 14.252 1.00 97.81 183 LYS A O 1
ATOM 1513 N N . THR A 1 184 ? -10.268 -7.254 12.280 1.00 96.12 184 THR A N 1
ATOM 1514 C CA . THR A 1 184 ? -11.634 -7.519 12.732 1.00 96.12 184 THR A CA 1
ATOM 1515 C C . THR A 1 184 ? -12.347 -8.295 11.629 1.00 96.12 184 THR A C 1
ATOM 1517 O O . THR A 1 184 ? -11.735 -8.590 10.606 1.00 96.12 184 THR A O 1
ATOM 1520 N N . LYS A 1 185 ? -13.629 -8.628 11.794 1.00 95.38 185 LYS A N 1
ATOM 1521 C CA . LYS A 1 185 ? -14.399 -9.259 10.722 1.00 95.38 185 LYS A CA 1
ATOM 1522 C C . LYS A 1 185 ? -14.865 -8.185 9.728 1.00 95.38 185 LYS A C 1
ATOM 1524 O O . LYS A 1 185 ? -15.757 -7.403 10.069 1.00 95.38 185 LYS A O 1
ATOM 1529 N N . PRO A 1 186 ? -14.330 -8.136 8.494 1.00 91.94 186 PRO A N 1
ATOM 1530 C CA . PRO A 1 186 ? -14.774 -7.151 7.519 1.00 91.94 186 PRO A CA 1
ATOM 1531 C C . PRO A 1 186 ? -16.259 -7.343 7.199 1.00 91.94 186 PRO A C 1
ATOM 1533 O O . PRO A 1 186 ? -16.744 -8.472 7.090 1.00 91.94 186 PRO A O 1
ATOM 1536 N N . HIS A 1 187 ? -16.986 -6.240 7.042 1.00 91.19 187 HIS A N 1
ATOM 1537 C CA . HIS A 1 187 ? -18.425 -6.255 6.753 1.00 91.19 187 HIS A CA 1
ATOM 1538 C C . HIS A 1 187 ? -18.809 -5.390 5.545 1.00 91.19 187 HIS A C 1
ATOM 1540 O O . HIS A 1 187 ? -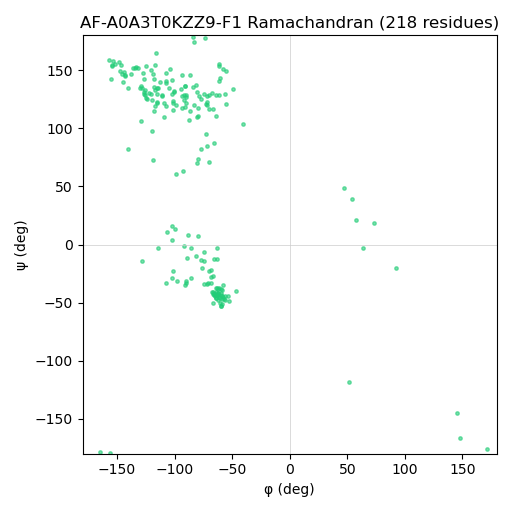19.918 -5.526 5.030 1.00 91.19 187 HIS A O 1
ATOM 1546 N N . LYS A 1 188 ? -17.909 -4.519 5.073 1.00 91.50 188 LYS A N 1
ATOM 1547 C CA . LYS A 1 188 ? -18.086 -3.705 3.867 1.00 91.50 188 LYS A CA 1
ATOM 1548 C C . LYS A 1 188 ? -16.735 -3.358 3.253 1.00 91.50 188 LYS A C 1
ATOM 1550 O O . LYS A 1 188 ? -15.719 -3.357 3.937 1.00 91.50 188 LYS A O 1
ATOM 1555 N N . THR A 1 189 ? -16.732 -3.028 1.967 1.00 91.44 189 THR A N 1
ATOM 1556 C CA . THR A 1 189 ? -15.573 -2.393 1.332 1.00 91.44 189 THR A CA 1
ATOM 1557 C C . THR A 1 189 ? -15.559 -0.914 1.686 1.00 91.44 189 THR A C 1
ATOM 1559 O O . THR A 1 189 ? -16.548 -0.219 1.459 1.00 91.44 189 THR A O 1
ATOM 1562 N N . ILE A 1 190 ? -14.430 -0.426 2.188 1.00 90.75 190 ILE A N 1
ATOM 1563 C CA . ILE A 1 190 ? -14.240 0.978 2.547 1.00 90.75 190 ILE A CA 1
ATOM 1564 C C . ILE A 1 190 ? -13.317 1.639 1.526 1.00 90.75 190 ILE A C 1
ATOM 1566 O O . ILE A 1 190 ? -12.339 1.046 1.061 1.00 90.75 190 ILE A O 1
ATOM 1570 N N . LYS A 1 191 ? -13.661 2.873 1.158 1.00 89.69 191 LYS A N 1
ATOM 1571 C CA . LYS A 1 191 ? -12.899 3.739 0.256 1.00 89.69 191 LYS A CA 1
ATOM 1572 C C . LYS A 1 191 ? -12.760 5.114 0.895 1.00 89.69 191 LYS A C 1
ATOM 1574 O O . LYS A 1 191 ? -13.630 5.521 1.658 1.00 89.69 191 LYS A O 1
ATOM 1579 N N . SER A 1 192 ? -11.693 5.824 0.555 1.00 87.50 192 SER A N 1
ATOM 1580 C CA . SER A 1 192 ? -11.455 7.189 1.012 1.00 87.50 192 SER A CA 1
ATOM 1581 C C . SER A 1 192 ? -10.767 7.997 -0.088 1.00 87.50 192 SER A C 1
ATOM 1583 O O . SER A 1 192 ? -9.884 7.451 -0.749 1.00 87.50 192 SER A O 1
ATOM 1585 N N . PRO A 1 193 ? -11.138 9.273 -0.293 1.00 87.38 193 PRO A N 1
ATOM 1586 C CA . PRO A 1 193 ? -10.351 10.193 -1.112 1.00 87.38 193 PRO A CA 1
ATOM 1587 C C . PRO A 1 193 ? -9.109 10.722 -0.368 1.00 87.38 193 PRO A C 1
ATOM 1589 O O . PRO A 1 193 ? -8.217 11.283 -0.993 1.00 87.38 193 PRO A O 1
ATOM 1592 N N . TYR A 1 194 ? -9.025 10.529 0.953 1.00 89.31 194 TYR A N 1
ATOM 1593 C CA . TYR A 1 194 ? -7.954 11.065 1.803 1.00 89.31 194 TYR A CA 1
ATOM 1594 C C . TYR A 1 194 ? -6.881 10.028 2.166 1.00 89.31 194 TYR A C 1
ATOM 1596 O O . TYR A 1 194 ? -5.759 10.394 2.507 1.00 89.31 194 TYR A O 1
ATOM 1604 N N . PHE A 1 195 ? -7.207 8.732 2.109 1.00 90.94 195 PHE A N 1
ATOM 1605 C CA . PHE A 1 195 ? -6.315 7.644 2.531 1.00 90.94 195 PHE A CA 1
ATOM 1606 C C . PHE A 1 195 ? -6.363 6.478 1.550 1.00 90.94 195 PHE A C 1
ATOM 1608 O O . PHE A 1 195 ? -7.423 6.145 1.019 1.00 90.94 195 PHE A O 1
ATOM 1615 N N . GLU A 1 196 ? -5.236 5.791 1.379 1.00 89.00 196 GLU A N 1
ATOM 1616 C CA . GLU A 1 196 ? -5.229 4.493 0.707 1.00 89.00 196 GLU A CA 1
ATOM 1617 C C . GLU A 1 196 ? -5.745 3.431 1.689 1.00 89.00 196 GLU A C 1
ATOM 1619 O O . GLU A 1 196 ? -5.228 3.295 2.799 1.00 89.00 196 GLU A O 1
ATOM 1624 N N . ILE A 1 197 ? -6.779 2.684 1.292 1.00 90.50 197 ILE A N 1
ATOM 1625 C CA . ILE A 1 197 ? -7.389 1.642 2.126 1.00 90.50 197 ILE A CA 1
ATOM 1626 C C . ILE A 1 197 ? -7.228 0.285 1.450 1.00 90.50 197 ILE A C 1
ATOM 1628 O O . ILE A 1 197 ? -7.768 0.049 0.369 1.00 90.50 197 ILE A O 1
ATOM 1632 N N . LEU A 1 198 ? -6.537 -0.633 2.125 1.00 89.62 198 LEU A N 1
ATOM 1633 C CA . LEU A 1 198 ? -6.492 -2.039 1.739 1.00 89.62 198 LEU A CA 1
ATOM 1634 C C . LEU A 1 198 ? -7.572 -2.797 2.511 1.00 89.62 198 LEU A C 1
ATOM 1636 O O . LEU A 1 198 ? -7.531 -2.881 3.738 1.00 89.62 198 LEU A O 1
ATOM 1640 N N . ASN A 1 199 ? -8.527 -3.362 1.779 1.00 90.44 199 ASN A N 1
ATOM 1641 C CA . ASN A 1 199 ? -9.571 -4.222 2.326 1.00 90.44 199 ASN A CA 1
ATOM 1642 C C . ASN A 1 199 ? -9.067 -5.670 2.261 1.00 90.44 199 ASN A C 1
ATOM 1644 O O . ASN A 1 199 ? -8.773 -6.156 1.170 1.00 90.44 199 ASN A O 1
ATOM 1648 N N . LYS A 1 200 ? -8.923 -6.333 3.411 1.00 88.62 200 LYS A N 1
ATOM 1649 C CA . LYS A 1 200 ? -8.403 -7.704 3.532 1.00 88.62 200 LYS A CA 1
ATOM 1650 C C . LYS A 1 200 ? -9.476 -8.628 4.090 1.00 88.62 200 LYS A C 1
ATOM 1652 O O . LYS A 1 200 ? -10.447 -8.162 4.671 1.00 88.62 200 LYS A O 1
ATOM 1657 N N . ASP A 1 201 ? -9.267 -9.934 3.975 1.00 89.12 201 ASP A N 1
ATOM 1658 C CA . ASP A 1 201 ? -10.188 -10.929 4.539 1.00 89.12 201 ASP A CA 1
ATOM 1659 C C . ASP A 1 201 ? -10.219 -10.906 6.079 1.00 89.12 201 ASP A C 1
ATOM 1661 O O . ASP A 1 201 ? -11.229 -11.260 6.685 1.00 89.12 201 ASP A O 1
ATOM 1665 N N . ASP A 1 202 ? -9.125 -10.471 6.717 1.00 91.88 202 ASP A N 1
ATOM 1666 C CA . ASP A 1 202 ? -8.950 -10.421 8.175 1.00 91.88 202 ASP A CA 1
ATOM 1667 C C . ASP A 1 202 ? -9.016 -9.002 8.769 1.00 91.88 202 ASP A C 1
ATOM 1669 O O . ASP A 1 202 ? -8.682 -8.801 9.940 1.00 91.88 202 ASP A O 1
ATOM 1673 N N . GLY A 1 203 ? -9.438 -8.009 7.980 1.00 95.31 203 GLY A N 1
ATOM 1674 C CA . GLY A 1 203 ? -9.603 -6.634 8.441 1.00 95.31 203 GLY A CA 1
ATOM 1675 C C . GLY A 1 203 ? -9.269 -5.586 7.386 1.00 95.31 203 GLY A C 1
ATOM 1676 O O . GLY A 1 203 ? -9.500 -5.765 6.191 1.00 95.31 203 GLY A O 1
ATOM 1677 N N . TYR A 1 204 ? -8.709 -4.470 7.839 1.00 97.31 204 TYR A N 1
ATOM 1678 C CA . TYR A 1 204 ? -8.404 -3.315 7.002 1.00 97.31 204 TYR A CA 1
ATOM 1679 C C . TYR A 1 204 ? -7.014 -2.757 7.310 1.00 97.31 204 TYR A C 1
ATOM 1681 O O . TYR A 1 204 ? -6.522 -2.859 8.436 1.00 97.31 204 TYR A O 1
ATOM 1689 N N . ILE A 1 205 ? -6.392 -2.129 6.312 1.00 95.69 205 ILE A N 1
ATOM 1690 C CA . ILE A 1 205 ? -5.206 -1.288 6.502 1.00 95.69 205 ILE A CA 1
ATOM 1691 C C . ILE A 1 205 ? -5.499 0.095 5.941 1.00 95.69 205 ILE A C 1
ATOM 1693 O O . ILE A 1 205 ? -5.846 0.222 4.769 1.00 95.69 205 ILE A O 1
ATOM 1697 N N . ILE A 1 206 ? -5.314 1.116 6.772 1.00 95.94 206 ILE A N 1
ATOM 1698 C CA . ILE A 1 206 ? -5.330 2.522 6.372 1.00 95.94 206 ILE A CA 1
ATOM 1699 C C . ILE A 1 206 ? -3.878 2.964 6.214 1.00 95.94 206 ILE A C 1
ATOM 1701 O O . ILE A 1 206 ? -3.108 2.904 7.171 1.00 95.94 206 ILE A O 1
ATOM 1705 N N . LYS A 1 207 ? -3.506 3.408 5.017 1.00 92.69 207 LYS A N 1
ATOM 1706 C CA . LYS A 1 207 ? -2.201 4.000 4.726 1.00 92.69 207 LYS A CA 1
ATOM 1707 C C . LYS A 1 207 ? -2.330 5.515 4.670 1.00 92.69 207 LYS A C 1
ATOM 1709 O O . LYS A 1 207 ? -3.098 6.058 3.872 1.00 92.69 207 LYS A O 1
ATOM 1714 N N . ILE A 1 208 ? -1.558 6.185 5.515 1.00 92.44 208 ILE A N 1
ATOM 1715 C CA . ILE A 1 208 ? -1.573 7.634 5.700 1.00 92.44 208 ILE A CA 1
ATOM 1716 C C . ILE A 1 208 ? -0.200 8.191 5.301 1.00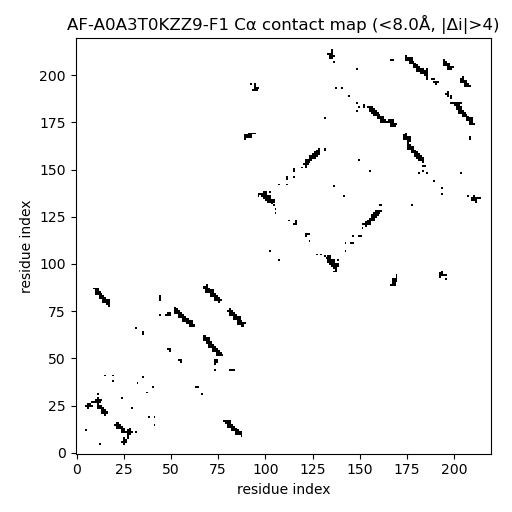 92.44 208 ILE A C 1
ATOM 1718 O O . ILE A 1 208 ? 0.819 7.643 5.733 1.00 92.44 208 ILE A O 1
ATOM 1722 N N . PRO A 1 209 ? -0.132 9.267 4.498 1.00 90.06 209 PRO A N 1
ATOM 1723 C CA . PRO A 1 209 ? 1.126 9.959 4.254 1.00 90.06 209 PRO A CA 1
ATOM 1724 C C . PRO A 1 209 ? 1.616 10.652 5.537 1.00 90.06 209 PRO A C 1
ATOM 1726 O O . PRO A 1 209 ? 0.880 11.398 6.178 1.00 90.06 209 PRO A O 1
ATOM 1729 N N . LEU A 1 210 ? 2.879 10.444 5.902 1.00 89.75 210 LEU A N 1
ATOM 1730 C CA . LEU A 1 210 ? 3.549 11.158 6.987 1.00 89.75 210 LEU A CA 1
ATOM 1731 C C . LEU A 1 210 ? 3.842 12.598 6.543 1.00 89.75 210 LEU A C 1
ATOM 1733 O O . LEU A 1 210 ? 4.862 12.866 5.902 1.00 89.75 210 LEU A O 1
ATOM 1737 N N . ILE A 1 211 ? 2.950 13.523 6.892 1.00 89.31 211 ILE A N 1
ATOM 1738 C CA . ILE A 1 211 ? 3.091 14.960 6.639 1.00 89.31 211 ILE A CA 1
ATOM 1739 C C . ILE A 1 211 ? 3.391 15.644 7.971 1.00 89.31 211 ILE A C 1
ATOM 1741 O O . ILE A 1 211 ? 2.593 15.553 8.899 1.00 89.31 211 ILE A O 1
ATOM 1745 N N . LYS A 1 212 ? 4.549 16.303 8.075 1.00 81.69 212 LYS A N 1
ATOM 1746 C CA . LYS A 1 212 ? 4.972 17.005 9.301 1.00 81.69 212 LYS A CA 1
ATOM 1747 C C . LYS A 1 212 ? 4.692 18.504 9.260 1.00 81.69 212 LYS A C 1
ATOM 1749 O O . LYS A 1 212 ? 4.427 19.097 10.291 1.00 81.69 212 LYS A O 1
ATOM 1754 N N . GLU A 1 213 ? 4.736 19.097 8.072 1.00 75.19 213 GLU A N 1
ATOM 1755 C CA . GLU A 1 213 ? 4.526 20.527 7.855 1.00 75.19 213 GLU A CA 1
ATOM 1756 C C . GLU A 1 213 ? 3.755 20.723 6.543 1.00 75.19 213 GLU A C 1
ATOM 1758 O O . GLU A 1 213 ? 3.915 19.941 5.596 1.00 75.19 213 GLU A O 1
ATOM 1763 N N . ILE A 1 214 ? 2.898 21.746 6.498 1.00 63.44 214 ILE A N 1
ATOM 1764 C CA . ILE A 1 214 ? 2.285 22.214 5.253 1.00 63.44 214 ILE A CA 1
ATOM 1765 C C . ILE A 1 214 ? 3.338 23.084 4.565 1.00 63.44 214 ILE A C 1
ATOM 1767 O O . ILE A 1 214 ? 3.730 24.108 5.116 1.00 63.44 214 ILE A O 1
ATOM 1771 N N . ASP A 1 215 ? 3.805 22.697 3.376 1.00 57.16 215 ASP A N 1
ATOM 1772 C CA . ASP A 1 215 ? 4.635 23.604 2.579 1.00 57.16 215 ASP A CA 1
ATOM 1773 C C . ASP A 1 215 ? 3.763 24.816 2.199 1.00 57.16 215 ASP A C 1
ATOM 1775 O O . ASP A 1 215 ? 2.849 24.692 1.381 1.00 57.16 215 ASP A O 1
ATOM 1779 N N . GLU A 1 216 ? 4.046 25.996 2.756 1.00 45.09 216 GLU A N 1
ATOM 1780 C CA . GLU A 1 216 ? 3.324 27.249 2.457 1.00 45.09 216 GLU A CA 1
ATOM 1781 C C . GLU A 1 216 ? 3.452 27.705 0.982 1.00 45.09 216 GLU A C 1
ATOM 1783 O O . GLU A 1 216 ? 2.816 28.669 0.566 1.00 45.09 216 GLU A O 1
ATOM 1788 N N . ASN A 1 217 ? 4.222 26.995 0.150 1.00 37.78 217 ASN A N 1
ATOM 1789 C CA . ASN A 1 217 ? 4.543 27.391 -1.226 1.00 37.78 217 ASN A CA 1
ATOM 1790 C C . ASN A 1 217 ? 3.547 26.927 -2.308 1.00 37.78 217 ASN A C 1
ATOM 1792 O O . ASN A 1 217 ? 3.832 27.103 -3.488 1.00 37.78 217 ASN A O 1
ATOM 1796 N N . ASN A 1 218 ? 2.390 26.361 -1.951 1.00 37.34 218 ASN A N 1
ATOM 1797 C CA . ASN A 1 218 ? 1.395 25.894 -2.936 1.00 37.34 218 ASN A CA 1
ATOM 1798 C C . ASN A 1 218 ? 0.181 26.825 -3.132 1.00 37.34 218 ASN A C 1
ATOM 1800 O O . ASN A 1 218 ? -0.806 26.409 -3.732 1.00 37.34 218 ASN A O 1
ATOM 1804 N N . ASN A 1 219 ? 0.257 28.083 -2.687 1.00 31.30 219 ASN A N 1
ATOM 1805 C CA . ASN A 1 219 ? -0.738 29.118 -2.996 1.00 31.30 219 ASN A CA 1
ATOM 1806 C C . ASN A 1 219 ? -0.102 30.296 -3.755 1.00 31.30 219 ASN A C 1
ATOM 1808 O O . ASN A 1 219 ? 0.044 31.386 -3.203 1.00 31.30 219 ASN A O 1
ATOM 1812 N N . THR A 1 220 ? 0.244 30.088 -5.028 1.00 31.77 220 THR A N 1
ATOM 1813 C CA . THR A 1 220 ? 0.367 31.160 -6.037 1.00 31.77 220 THR A CA 1
ATOM 1814 C C . THR A 1 220 ? -0.053 30.649 -7.398 1.00 31.77 220 THR A C 1
ATOM 1816 O O . THR A 1 220 ? 0.434 29.559 -7.769 1.00 31.77 220 THR A O 1
#

Nearest PDB structures (foldseek):
  2gj3-assembly1_A  TM=6.134E-01  e=2.321E-02  Azotobacter vinelandii
  3bwl-assembly2_D  TM=6.224E-01  e=3.311E-02  Haloarcula marismortui ATCC 43049
  6qbz-assembly1_A  TM=3.528E-01  e=6.793E-01  Staphylococcus aureus
  3n0s-assembly1_A  TM=2.512E-01  e=2.357E+00  Bacillus anthracis str. Ames

Secondary structure (DSSP, 8-state):
-HHHHHHT-SS-EEEEETTS-EEEE-HHHHHHHHHS-HHHHHHHHHHHS-SSSEEEEE---EEETTEEEEEEEEEESSTTEEEEEEEE----------S-EEE-HHHHHHHHHHHHHHHS--EEEEE--TT---EEE-HHHHHHHHHHHHTT-SEEEEEEEEEEEEEEEETTEEEEEEEEEEES---S----SSSEEEEETTEEEEEEE---S--GGG--

Mean predicted aligned error: 13.06 Å

Solvent-accessible surface area (backbone atoms only — not comparable to full-atom values): 12530 Å² total; per-residue (Å²): 110,68,67,58,56,52,42,71,34,86,37,30,30,40,29,25,34,76,84,65,47,77,78,46,61,20,60,48,26,51,58,50,52,74,78,39,63,65,66,62,54,46,54,52,48,67,76,64,41,56,97,58,74,43,76,38,74,46,83,47,79,46,74,57,92,93,47,62,24,47,18,38,36,24,31,31,81,56,85,58,44,44,35,40,37,40,34,57,62,70,56,70,53,81,52,57,91,57,79,63,40,82,38,54,62,68,61,53,50,50,51,54,49,55,53,47,48,73,75,39,86,40,50,76,47,81,46,75,49,84,82,66,64,65,32,42,38,45,56,67,64,53,50,54,51,53,51,63,71,52,58,94,40,58,51,36,39,42,33,39,44,76,50,81,94,50,59,43,40,49,96,90,43,78,21,44,29,34,38,41,37,40,36,32,80,62,87,74,89,71,83,55,62,64,39,53,56,50,81,46,89,61,16,41,35,43,39,39,59,5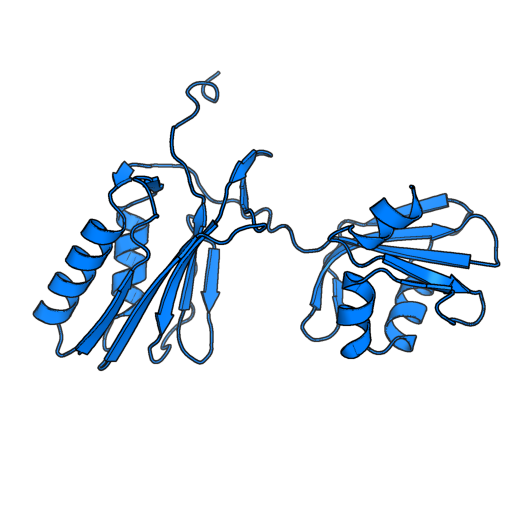8,33,81,73,82,75,84,81,80,81,126